Protein AF-A0A4Y9ZY40-F1 (afdb_monomer_lite)

Foldseek 3Di:
DAEDEDEQDFQLLLLHDDDPPADQLCPDPVDDLVRSVVQNCQQQFAWWDFQCLVVLDPNRGDRHGDPDDDPVRDTPVNVDDPVRCVVPDDSVCCVPPVVVVSPPRSVVSNVVNCCCFQNAVNLVVPPPYEYEYEYEPGHHPRSSNNLSVVVVVQVVCCVVVVGGNHHHYHYHYDYPPPDDDDDPPPPPPDDD

pLDDT: mean 88.15, std 15.82, range [32.97, 97.56]

Organism: NCBI:txid135208

Radius of gyration: 18.45 Å; chains: 1; bounding box: 44×33×52 Å

Secondary structure (DSSP, 8-state):
--EEEEES--GGGGTPPP-TT---GGG-TTS-HHHHHHHHHHHHHS----TTGGGT-GGGS-SS--TT--GGG--HHHHS-HHHHHHH--HHHIIIIIHHHHTS-HHHHHHHHHHHHH-HHHHHHSTTPEEEEEEETTS-HHHHHHHHHHHHHHHHHHHHHTS-SSS-EEEEEEP---SSS-----------

Structure (mmCIF, N/CA/C/O backbone):
data_AF-A0A4Y9ZY40-F1
#
_entry.id   AF-A0A4Y9ZY40-F1
#
loop_
_atom_site.group_PDB
_atom_site.id
_atom_site.type_symbol
_atom_site.label_atom_id
_atom_site.label_alt_id
_atom_site.label_comp_id
_atom_site.label_asym_id
_atom_site.label_entity_id
_atom_site.label_seq_id
_atom_site.pdbx_PDB_ins_code
_atom_site.Cartn_x
_atom_site.Cartn_y
_atom_site.Cartn_z
_atom_site.occupancy
_atom_site.B_iso_or_equiv
_atom_site.auth_seq_id
_atom_site.auth_comp_id
_atom_site.auth_asym_id
_atom_site.auth_atom_id
_atom_site.pdbx_PDB_model_num
ATOM 1 N N . MET A 1 1 ? -11.980 -16.433 17.433 1.00 67.56 1 MET A N 1
ATOM 2 C CA . MET A 1 1 ? -12.223 -15.067 16.919 1.00 67.56 1 MET A CA 1
ATOM 3 C C . MET A 1 1 ? -11.768 -15.043 15.471 1.00 67.56 1 MET A C 1
ATOM 5 O O . MET A 1 1 ? -10.650 -15.477 15.219 1.00 67.56 1 MET A O 1
ATOM 9 N N . ALA A 1 2 ? -12.638 -14.658 14.539 1.00 86.25 2 ALA A N 1
ATOM 10 C CA . ALA A 1 2 ? -12.310 -14.620 13.113 1.00 86.25 2 ALA A CA 1
ATOM 11 C C . ALA A 1 2 ? -11.535 -13.338 12.763 1.00 86.25 2 ALA A C 1
ATOM 13 O O . ALA A 1 2 ? -11.691 -12.310 13.426 1.00 86.25 2 ALA A O 1
ATOM 14 N N . ALA A 1 3 ? -10.689 -13.407 11.739 1.00 88.56 3 ALA A N 1
ATOM 15 C CA . ALA A 1 3 ? -9.928 -12.271 11.237 1.00 88.56 3 ALA A CA 1
ATOM 16 C C . ALA A 1 3 ? -9.934 -12.278 9.707 1.00 88.56 3 ALA A C 1
ATOM 18 O O . ALA A 1 3 ? -9.843 -13.343 9.099 1.00 88.56 3 ALA A O 1
ATOM 19 N N . ALA A 1 4 ? -10.032 -11.093 9.113 1.00 91.31 4 ALA A N 1
ATOM 20 C CA . ALA A 1 4 ? -9.798 -10.861 7.696 1.00 91.31 4 ALA A CA 1
ATOM 21 C C . ALA A 1 4 ? -8.438 -10.174 7.541 1.00 91.31 4 ALA A C 1
ATOM 23 O O . ALA A 1 4 ? -8.177 -9.177 8.216 1.00 91.31 4 ALA A O 1
ATOM 24 N N . SER A 1 5 ? -7.579 -10.711 6.679 1.00 91.19 5 SER A N 1
ATOM 25 C CA . SER A 1 5 ? -6.267 -10.126 6.405 1.00 91.19 5 SER A CA 1
ATOM 26 C C . SER A 1 5 ? -6.302 -9.363 5.087 1.00 91.19 5 SER A C 1
ATOM 28 O O . SER A 1 5 ? -6.755 -9.896 4.076 1.00 91.19 5 SER A O 1
ATOM 30 N N . LEU A 1 6 ? -5.812 -8.130 5.112 1.00 89.44 6 LEU A N 1
ATOM 31 C CA . LEU A 1 6 ? -5.510 -7.321 3.941 1.00 89.44 6 LEU A CA 1
ATOM 32 C C . LEU A 1 6 ? -3.994 -7.368 3.768 1.00 89.44 6 LEU A C 1
ATOM 34 O O . LEU A 1 6 ? -3.269 -6.772 4.565 1.00 89.44 6 LEU A O 1
ATOM 38 N N . ALA A 1 7 ? -3.541 -8.149 2.791 1.00 89.75 7 ALA A N 1
ATOM 39 C CA . ALA A 1 7 ? -2.129 -8.293 2.460 1.00 89.75 7 ALA A CA 1
ATOM 40 C C . ALA A 1 7 ? -1.789 -7.381 1.279 1.00 89.75 7 ALA A C 1
ATOM 42 O O . ALA A 1 7 ? -2.526 -7.412 0.293 1.00 89.75 7 ALA A O 1
ATOM 43 N N . ASP A 1 8 ? -0.725 -6.585 1.393 1.00 86.31 8 ASP A N 1
ATOM 44 C CA . ASP A 1 8 ? -0.143 -5.803 0.291 1.00 86.31 8 ASP A CA 1
ATOM 45 C C . ASP A 1 8 ? -1.172 -5.042 -0.560 1.00 86.31 8 ASP A C 1
ATOM 47 O O . ASP A 1 8 ? -1.177 -5.057 -1.791 1.00 86.31 8 ASP A O 1
ATOM 51 N N . GLY A 1 9 ? -2.095 -4.363 0.129 1.00 90.25 9 GLY A N 1
ATOM 52 C CA . GLY A 1 9 ? -3.068 -3.480 -0.508 1.00 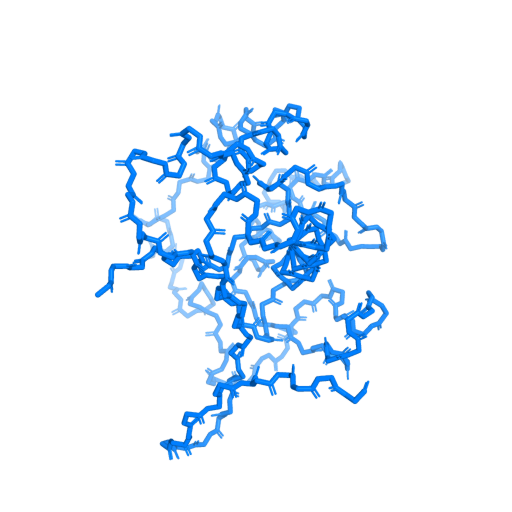90.25 9 GLY A CA 1
ATOM 53 C C . GLY A 1 9 ? -2.435 -2.130 -0.864 1.00 90.25 9 GLY A C 1
ATOM 54 O O . GLY A 1 9 ? -1.834 -1.525 0.019 1.00 90.25 9 GLY A O 1
ATOM 55 N N . PRO A 1 10 ? -2.580 -1.604 -2.096 1.00 92.94 10 PRO A N 1
ATOM 56 C CA . PRO A 1 10 ? -1.934 -0.354 -2.489 1.00 92.94 10 PRO A CA 1
ATOM 57 C C . PRO A 1 10 ? -2.632 0.893 -1.934 1.00 92.94 10 PRO A C 1
ATOM 59 O O . PRO A 1 10 ? -3.859 0.956 -1.794 1.00 92.94 10 PRO A O 1
ATOM 62 N N . ARG A 1 11 ? -1.840 1.953 -1.740 1.00 95.06 11 ARG A N 1
ATOM 63 C CA . ARG A 1 11 ? -2.275 3.307 -1.361 1.00 95.06 11 ARG A CA 1
ATOM 64 C C . ARG A 1 11 ? -3.453 3.829 -2.183 1.00 95.06 11 ARG A C 1
ATOM 66 O O . ARG A 1 11 ? -4.419 4.333 -1.607 1.00 95.06 11 ARG A O 1
ATOM 73 N N . TRP A 1 12 ? -3.395 3.708 -3.512 1.00 93.44 12 TRP A N 1
ATOM 74 C CA . TRP A 1 12 ? -4.435 4.258 -4.393 1.00 93.44 12 TRP A CA 1
ATOM 75 C C . TRP A 1 12 ? -5.798 3.582 -4.183 1.00 93.44 12 TRP A C 1
ATOM 77 O O . TRP A 1 12 ? -6.821 4.264 -4.188 1.00 93.44 12 TRP A O 1
ATOM 87 N N . ALA A 1 13 ? -5.821 2.272 -3.914 1.00 94.31 13 ALA A N 1
ATOM 88 C CA . ALA A 1 13 ? -7.056 1.516 -3.694 1.00 94.31 13 ALA A CA 1
ATOM 89 C C . ALA A 1 13 ? -7.718 1.833 -2.341 1.00 94.31 13 ALA A C 1
ATOM 91 O O . ALA A 1 13 ? -8.883 1.505 -2.130 1.00 94.31 13 ALA A O 1
ATOM 92 N N . SER A 1 14 ? -6.993 2.504 -1.442 1.00 95.44 14 SER A N 1
ATOM 93 C CA . SER A 1 14 ? -7.526 3.050 -0.187 1.00 95.44 14 SER A CA 1
ATOM 94 C C . SER A 1 14 ? -7.947 4.522 -0.309 1.00 95.44 14 SER A C 1
ATOM 96 O O . SER A 1 14 ? -8.381 5.126 0.670 1.00 95.44 14 SER A O 1
ATOM 98 N N . GLY A 1 15 ? -7.830 5.108 -1.507 1.00 96.06 15 GLY A N 1
ATOM 99 C CA . GLY A 1 15 ? -8.245 6.481 -1.798 1.00 96.06 15 GLY A CA 1
ATOM 100 C C . GLY A 1 15 ? -7.278 7.561 -1.321 1.00 96.06 15 GLY A C 1
ATOM 101 O O . GLY A 1 15 ? -7.623 8.743 -1.341 1.00 96.06 15 GLY A O 1
ATOM 102 N N . PHE A 1 16 ? -6.072 7.184 -0.900 1.00 96.62 16 PHE A N 1
ATOM 103 C CA . PHE A 1 16 ? -5.039 8.148 -0.544 1.00 96.62 16 PHE A CA 1
ATOM 104 C C . PHE A 1 16 ? -4.393 8.755 -1.803 1.00 96.62 16 PHE A C 1
ATOM 106 O O . PHE A 1 16 ? -4.242 8.066 -2.820 1.00 96.62 16 PHE A O 1
ATOM 113 N N . PRO A 1 17 ? -3.984 10.037 -1.753 1.00 94.62 17 PRO A N 1
ATOM 114 C CA . PRO A 1 17 ? -3.374 10.714 -2.892 1.00 94.62 17 PRO A CA 1
ATOM 115 C C . PRO A 1 17 ? -2.006 10.120 -3.243 1.00 94.62 17 PRO A C 1
ATOM 117 O O . PRO A 1 17 ? -1.363 9.467 -2.420 1.00 94.62 17 PRO A O 1
ATOM 120 N N . HIS A 1 18 ? -1.557 10.369 -4.472 1.00 94.62 18 HIS A N 1
ATOM 121 C CA . HIS A 1 18 ? -0.188 10.072 -4.885 1.00 94.62 18 HIS A CA 1
ATOM 122 C C . HIS A 1 18 ? 0.835 10.881 -4.066 1.00 94.62 18 HIS A C 1
ATOM 124 O O . HIS A 1 18 ? 0.507 11.961 -3.575 1.00 94.62 18 HIS A O 1
ATOM 130 N N . ILE A 1 19 ? 2.052 10.351 -3.924 1.00 94.88 19 ILE A N 1
ATOM 131 C CA . ILE A 1 19 ? 3.163 10.996 -3.222 1.00 94.88 19 ILE A CA 1
ATOM 132 C C . ILE A 1 19 ? 4.316 11.130 -4.215 1.00 94.88 19 ILE A C 1
ATOM 134 O O . ILE A 1 19 ? 4.811 10.127 -4.719 1.00 94.88 19 ILE A O 1
ATOM 138 N N . GLU A 1 20 ? 4.756 12.359 -4.455 1.00 94.56 20 GLU A N 1
ATOM 139 C CA . GLU A 1 20 ? 5.985 12.634 -5.202 1.00 94.56 20 GLU A CA 1
ATOM 140 C C . GLU A 1 20 ? 7.218 12.367 -4.318 1.00 94.56 20 GLU A C 1
ATOM 142 O O . GLU A 1 20 ? 7.147 12.599 -3.107 1.00 94.56 20 GLU A O 1
ATOM 147 N N . PRO A 1 21 ? 8.358 11.921 -4.877 1.00 94.25 21 PRO A N 1
ATOM 148 C CA . PRO A 1 21 ? 8.649 11.759 -6.307 1.00 94.25 21 PRO A CA 1
ATOM 149 C C . PRO A 1 21 ? 8.394 10.336 -6.843 1.00 94.25 21 PRO A C 1
ATOM 151 O O . PRO A 1 21 ? 9.018 9.931 -7.823 1.00 94.25 21 PRO A O 1
ATOM 154 N N . PHE A 1 22 ? 7.565 9.525 -6.176 1.00 95.56 22 PHE A N 1
ATOM 155 C CA . PHE A 1 22 ? 7.507 8.097 -6.474 1.00 95.56 22 PHE A CA 1
ATOM 156 C C . PHE A 1 22 ? 6.909 7.781 -7.850 1.00 95.56 22 PHE A C 1
ATOM 158 O O . PHE A 1 22 ? 5.837 8.274 -8.184 1.00 95.56 22 PHE A O 1
ATOM 165 N N . PRO A 1 23 ? 7.521 6.893 -8.653 1.00 93.00 23 PRO A N 1
ATOM 166 C CA . PRO A 1 23 ? 6.983 6.580 -9.966 1.00 93.00 23 PRO A CA 1
ATOM 167 C C . PRO A 1 23 ? 5.693 5.756 -9.867 1.00 93.00 23 PRO A C 1
ATOM 169 O O . PRO A 1 23 ? 5.531 4.884 -9.006 1.00 93.00 23 PRO A O 1
ATOM 172 N N . ARG A 1 24 ? 4.791 5.994 -10.824 1.00 93.19 24 ARG A N 1
ATOM 173 C CA . ARG A 1 24 ? 3.656 5.121 -11.155 1.00 93.19 24 ARG A CA 1
ATOM 174 C C . ARG A 1 24 ? 3.699 4.811 -12.648 1.00 93.19 24 ARG A C 1
ATOM 176 O O . ARG A 1 24 ? 3.138 5.579 -13.430 1.00 93.19 24 ARG A O 1
ATOM 183 N N . PRO A 1 25 ? 4.334 3.698 -13.057 1.00 93.69 25 PRO A N 1
ATOM 184 C CA . PRO A 1 25 ? 4.595 3.419 -14.468 1.00 93.69 25 PRO A CA 1
ATOM 185 C C . PRO A 1 25 ? 3.358 3.502 -15.366 1.00 93.69 25 PRO A C 1
ATOM 187 O O . PRO A 1 25 ? 3.416 4.056 -16.457 1.00 93.69 25 PRO A O 1
ATOM 190 N N . LEU A 1 26 ? 2.201 3.034 -14.889 1.00 91.44 26 LEU A N 1
ATOM 191 C CA . LEU A 1 26 ? 0.956 3.057 -15.667 1.00 91.44 26 LEU A CA 1
ATOM 192 C C . LEU A 1 26 ? 0.411 4.463 -15.951 1.00 91.44 26 LEU A C 1
ATOM 194 O O . LEU A 1 26 ? -0.371 4.636 -16.888 1.00 91.44 26 LEU A O 1
ATOM 198 N N . ASN A 1 27 ? 0.822 5.456 -15.167 1.00 90.19 27 ASN A N 1
ATOM 199 C CA . ASN A 1 27 ? 0.365 6.835 -15.264 1.00 90.19 27 ASN A CA 1
ATOM 200 C C . ASN A 1 27 ? 1.379 7.755 -15.956 1.00 90.19 27 ASN A C 1
ATOM 202 O O . ASN A 1 27 ? 1.052 8.919 -16.167 1.00 90.19 27 ASN A O 1
ATOM 206 N N . ASP A 1 28 ? 2.568 7.264 -16.317 1.00 92.19 28 ASP A N 1
ATOM 207 C CA . ASP A 1 28 ? 3.617 8.086 -16.922 1.00 92.19 28 ASP A CA 1
ATOM 208 C C . ASP A 1 28 ? 3.310 8.377 -18.406 1.00 92.19 28 ASP A C 1
ATOM 210 O O . ASP A 1 28 ? 3.418 7.481 -19.255 1.00 92.19 28 ASP A O 1
ATOM 214 N N . PRO A 1 29 ? 2.942 9.623 -18.765 1.00 92.62 29 PRO A N 1
ATOM 215 C CA . PRO A 1 29 ? 2.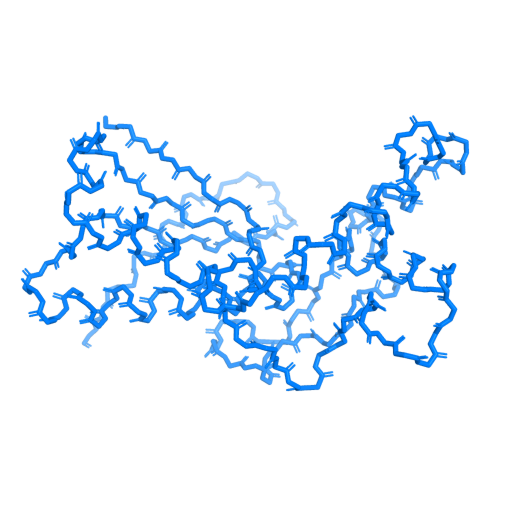561 9.967 -20.128 1.00 92.62 29 PRO A CA 1
ATOM 216 C C . PRO A 1 29 ? 3.735 9.918 -21.114 1.00 92.62 29 PRO A C 1
ATOM 218 O O . PRO A 1 29 ? 3.489 9.870 -22.318 1.00 92.62 29 PRO A O 1
ATOM 221 N N . SER A 1 30 ? 4.983 9.928 -20.635 1.00 96.31 30 SER A N 1
ATOM 222 C CA . SER A 1 30 ? 6.181 9.911 -21.481 1.00 96.31 30 SER A CA 1
ATOM 223 C C . SER A 1 30 ? 6.492 8.532 -22.076 1.00 96.31 30 SER A C 1
ATOM 225 O O . SER A 1 30 ? 7.262 8.437 -23.030 1.00 96.31 30 SER A O 1
ATOM 227 N N . LEU A 1 31 ? 5.862 7.478 -21.550 1.00 95.25 31 LEU A N 1
ATOM 228 C CA . LEU A 1 31 ? 6.082 6.088 -21.946 1.00 95.25 31 LEU A CA 1
ATOM 229 C C . LEU A 1 31 ? 5.012 5.575 -22.917 1.00 95.25 31 LEU A C 1
ATOM 231 O O . LEU A 1 31 ? 3.830 5.921 -22.793 1.00 95.25 31 LEU A O 1
ATOM 235 N N . THR A 1 32 ? 5.405 4.679 -23.828 1.00 94.94 32 THR A N 1
ATOM 236 C CA . THR A 1 32 ? 4.459 3.881 -24.627 1.00 94.94 32 THR A CA 1
ATOM 237 C C . THR A 1 32 ? 3.738 2.850 -23.760 1.00 94.94 32 THR A C 1
ATOM 239 O O . THR A 1 32 ? 4.178 2.513 -22.662 1.00 94.94 32 THR A O 1
ATOM 242 N N . GLN A 1 33 ? 2.631 2.306 -24.259 1.00 91.69 33 GLN A N 1
ATOM 243 C CA . GLN A 1 33 ? 1.850 1.286 -23.558 1.00 91.69 33 GLN A CA 1
ATOM 244 C C . GLN A 1 33 ? 2.690 0.049 -23.194 1.00 91.69 33 GLN A C 1
ATOM 246 O O . GLN A 1 33 ? 2.602 -0.460 -22.078 1.00 91.69 33 GLN A O 1
ATOM 251 N N . GLU A 1 34 ? 3.550 -0.394 -24.108 1.00 91.38 34 GLU A N 1
ATOM 252 C CA . GLU A 1 34 ? 4.462 -1.522 -23.918 1.00 91.38 34 GLU A CA 1
ATOM 253 C C . GLU A 1 34 ? 5.521 -1.207 -22.860 1.00 91.38 34 GLU A C 1
ATOM 255 O O . GLU A 1 34 ? 5.785 -2.030 -21.987 1.00 91.38 34 GLU A O 1
ATOM 260 N N . GLN A 1 35 ? 6.090 0.002 -22.884 1.00 94.38 35 GLN A N 1
ATOM 261 C CA . GLN A 1 35 ? 7.060 0.436 -21.876 1.00 94.38 35 GLN A CA 1
ATOM 262 C C . GLN A 1 35 ? 6.429 0.504 -20.482 1.00 94.38 35 GLN A C 1
ATOM 264 O O . GLN A 1 35 ? 7.020 0.025 -19.516 1.00 94.38 35 GLN A O 1
ATOM 269 N N . ARG A 1 36 ? 5.207 1.044 -20.374 1.00 94.06 36 ARG A N 1
ATOM 270 C CA . ARG A 1 36 ? 4.463 1.076 -19.107 1.00 94.06 36 ARG A CA 1
ATOM 271 C C . ARG A 1 36 ? 4.191 -0.319 -18.578 1.00 94.06 36 ARG A C 1
ATOM 273 O O . ARG A 1 36 ? 4.284 -0.511 -17.375 1.00 94.06 36 ARG A O 1
ATOM 280 N N . TRP A 1 37 ? 3.858 -1.267 -19.454 1.00 90.88 37 TRP A N 1
ATOM 281 C CA . TRP A 1 37 ? 3.627 -2.655 -19.067 1.00 90.88 37 TRP A CA 1
ATOM 282 C C . TRP A 1 37 ? 4.884 -3.286 -18.461 1.00 90.88 37 TRP A C 1
ATOM 284 O O . TRP A 1 37 ? 4.829 -3.762 -17.333 1.00 90.88 37 TRP A O 1
ATOM 294 N N . VAL A 1 38 ? 6.025 -3.198 -19.151 1.00 90.62 38 VAL A N 1
ATOM 295 C CA . VAL A 1 38 ? 7.298 -3.763 -18.666 1.00 90.62 38 VAL A CA 1
ATOM 296 C C . VAL A 1 38 ? 7.717 -3.143 -17.329 1.00 90.62 38 VAL A C 1
ATOM 298 O O . VAL A 1 38 ? 8.084 -3.853 -16.396 1.00 90.62 38 VAL A O 1
ATOM 301 N N . LEU A 1 39 ? 7.631 -1.816 -17.200 1.00 93.12 39 LEU A N 1
ATOM 302 C CA . LEU A 1 39 ? 7.963 -1.150 -15.939 1.00 93.12 39 LEU A CA 1
ATOM 303 C C . LEU A 1 39 ? 6.947 -1.450 -14.837 1.00 93.12 39 LEU A C 1
ATOM 305 O O . LEU A 1 39 ? 7.328 -1.525 -13.675 1.00 93.12 39 LEU A O 1
ATOM 309 N N . PHE A 1 40 ? 5.668 -1.612 -15.175 1.00 92.56 40 PHE A N 1
ATOM 310 C CA . PHE A 1 40 ? 4.642 -2.002 -14.217 1.00 92.56 40 PHE A CA 1
ATOM 311 C C . PHE A 1 40 ? 4.906 -3.400 -13.666 1.00 92.56 40 PHE A C 1
ATOM 313 O O . PHE A 1 40 ? 4.854 -3.556 -12.453 1.00 92.56 40 PHE A O 1
ATOM 320 N N . GLU A 1 41 ? 5.232 -4.378 -14.518 1.00 91.44 41 GLU A N 1
ATOM 321 C CA . GLU A 1 41 ? 5.586 -5.739 -14.095 1.00 91.44 41 GLU A CA 1
ATOM 322 C C . GLU A 1 41 ? 6.730 -5.729 -13.078 1.00 91.44 41 GLU A C 1
ATOM 324 O O . GLU A 1 41 ? 6.613 -6.355 -12.025 1.00 91.44 41 GLU A O 1
ATOM 329 N N . LEU A 1 42 ? 7.804 -4.981 -13.350 1.00 90.62 42 LEU A N 1
ATOM 330 C CA . LEU A 1 42 ? 8.911 -4.815 -12.404 1.00 90.62 42 LEU A CA 1
ATOM 331 C C . LEU A 1 42 ? 8.438 -4.119 -11.125 1.00 90.62 42 LEU A C 1
ATOM 333 O O . LEU A 1 42 ? 8.595 -4.654 -10.034 1.00 90.62 42 LEU A O 1
ATOM 337 N N . TRP A 1 43 ? 7.760 -2.982 -11.261 1.00 93.38 43 TRP A N 1
ATOM 338 C CA . TRP A 1 43 ? 7.287 -2.182 -10.135 1.00 93.38 43 TRP A CA 1
ATOM 339 C C . TRP A 1 43 ? 6.402 -2.961 -9.152 1.00 93.38 43 TRP A C 1
ATOM 341 O O . TRP A 1 43 ? 6.525 -2.756 -7.950 1.00 93.38 43 TRP A O 1
ATOM 351 N N . ILE A 1 44 ? 5.530 -3.861 -9.624 1.00 92.00 44 ILE A N 1
ATOM 352 C CA . ILE A 1 44 ? 4.645 -4.638 -8.735 1.00 92.00 44 ILE A CA 1
ATOM 353 C C . ILE A 1 44 ? 5.244 -5.945 -8.219 1.00 92.00 44 ILE A C 1
ATOM 355 O O . ILE A 1 44 ? 4.691 -6.513 -7.279 1.00 92.00 44 ILE A O 1
ATOM 359 N N . SER A 1 45 ? 6.276 -6.482 -8.873 1.00 91.75 45 SER A N 1
ATOM 360 C CA . SER A 1 45 ? 6.773 -7.830 -8.568 1.00 91.75 45 SER A CA 1
ATOM 361 C C . SER A 1 45 ? 8.107 -7.846 -7.841 1.00 91.75 45 SER A C 1
ATOM 363 O O . SER A 1 45 ? 8.410 -8.851 -7.203 1.00 91.75 45 SER A O 1
ATOM 365 N N . ASP A 1 46 ? 8.890 -6.777 -7.958 1.00 93.38 46 ASP A N 1
ATOM 366 C CA . ASP A 1 46 ? 10.245 -6.705 -7.433 1.00 93.38 46 ASP A CA 1
ATOM 367 C C . ASP A 1 46 ? 10.291 -6.331 -5.946 1.00 93.38 46 ASP A C 1
ATOM 369 O O . ASP A 1 46 ? 9.296 -5.918 -5.343 1.00 93.38 46 ASP A O 1
ATOM 373 N N . TYR A 1 47 ? 11.473 -6.490 -5.362 1.00 93.62 47 TYR A N 1
ATOM 374 C CA . TYR A 1 47 ? 11.757 -6.169 -3.970 1.00 93.62 47 TYR A CA 1
ATOM 375 C C . TYR A 1 47 ? 12.399 -4.786 -3.853 1.00 93.62 47 TYR A C 1
ATOM 377 O O . TYR A 1 47 ? 13.149 -4.336 -4.725 1.00 93.62 47 TYR A O 1
ATOM 385 N N . TYR A 1 48 ? 12.118 -4.121 -2.737 1.00 94.62 48 TYR A N 1
ATOM 386 C CA . TYR A 1 48 ? 12.588 -2.778 -2.429 1.00 94.62 48 TYR A CA 1
ATOM 387 C C . TYR A 1 48 ? 13.446 -2.797 -1.168 1.00 94.62 48 TYR A C 1
ATOM 389 O O . TYR A 1 48 ? 13.026 -3.293 -0.126 1.00 94.62 48 TYR A O 1
ATOM 397 N N . GLU A 1 49 ? 14.638 -2.208 -1.241 1.00 94.56 49 GLU A N 1
ATOM 398 C CA . GLU A 1 49 ? 15.513 -2.037 -0.079 1.00 94.56 49 GLU A CA 1
ATOM 399 C C . GLU A 1 49 ? 15.395 -0.607 0.447 1.00 94.56 49 GLU A C 1
ATOM 401 O O . GLU A 1 49 ? 16.083 0.315 0.007 1.00 94.56 49 GLU A O 1
ATOM 406 N N . HIS A 1 50 ? 14.450 -0.400 1.359 1.00 94.94 50 HIS A N 1
ATOM 407 C CA . HIS A 1 50 ? 14.199 0.918 1.925 1.00 94.94 50 HIS A CA 1
ATOM 408 C C . HIS A 1 50 ? 15.300 1.325 2.919 1.00 94.94 50 HIS A C 1
ATOM 410 O O . HIS A 1 50 ? 15.572 0.564 3.848 1.00 94.94 50 HIS A O 1
ATOM 416 N N . PRO A 1 51 ? 15.891 2.530 2.781 1.00 95.56 51 PRO A N 1
ATOM 417 C CA . PRO A 1 51 ? 16.937 2.999 3.690 1.00 95.56 51 PRO A CA 1
ATOM 418 C C . PRO A 1 51 ? 16.529 3.027 5.167 1.00 95.56 51 PRO A C 1
ATOM 420 O O . PRO A 1 51 ? 17.339 2.702 6.032 1.00 95.56 51 PRO A O 1
ATOM 423 N N . ASP A 1 52 ? 15.293 3.443 5.454 1.00 94.50 52 ASP A N 1
ATOM 424 C CA . ASP A 1 52 ? 14.758 3.551 6.811 1.00 94.50 52 ASP A CA 1
ATOM 425 C C . ASP A 1 52 ? 13.219 3.522 6.803 1.00 94.50 52 ASP A C 1
ATOM 427 O O . ASP A 1 52 ? 12.543 4.513 7.096 1.00 94.50 52 ASP A O 1
ATOM 431 N N . SER A 1 53 ? 12.636 2.372 6.460 1.00 93.31 53 SER A N 1
ATOM 432 C CA . SER A 1 53 ? 11.177 2.189 6.511 1.00 93.31 53 SER A CA 1
ATOM 433 C C . SER A 1 53 ? 10.613 2.262 7.938 1.00 93.31 53 SER A C 1
ATOM 435 O O . SER A 1 53 ? 9.438 2.580 8.117 1.00 93.31 53 SER A O 1
ATOM 437 N N . ALA A 1 54 ? 11.433 2.039 8.968 1.00 91.00 54 ALA A N 1
ATOM 438 C CA . ALA A 1 54 ? 11.009 2.113 10.366 1.00 91.00 54 ALA A CA 1
ATOM 439 C C . ALA A 1 54 ? 10.730 3.552 10.835 1.00 91.00 54 ALA A C 1
ATOM 441 O O . ALA A 1 54 ? 9.959 3.748 11.775 1.00 91.00 54 ALA A O 1
ATOM 442 N N . SER A 1 55 ? 11.308 4.562 10.177 1.00 92.75 55 SER A N 1
ATOM 443 C CA . SER A 1 55 ? 11.045 5.977 10.473 1.00 92.75 55 SER A CA 1
ATOM 444 C C . SER A 1 55 ? 9.599 6.418 10.218 1.00 92.75 55 SER A C 1
ATOM 446 O O . SER A 1 55 ? 9.179 7.449 10.744 1.00 92.75 55 SER A O 1
ATOM 448 N N . HIS A 1 56 ? 8.845 5.665 9.406 1.00 93.75 56 HIS A N 1
ATOM 449 C CA . HIS A 1 56 ? 7.532 6.056 8.878 1.00 93.75 56 HIS A CA 1
ATOM 450 C C . HIS A 1 56 ? 7.571 7.387 8.097 1.00 93.75 56 HIS A C 1
ATOM 452 O O . HIS A 1 56 ? 6.571 8.105 8.004 1.00 93.75 56 HIS A O 1
ATOM 458 N N . LEU A 1 57 ? 8.735 7.724 7.533 1.00 94.88 57 LEU A N 1
ATOM 459 C CA . LEU A 1 57 ? 8.950 8.886 6.681 1.00 94.88 57 LEU A CA 1
ATOM 460 C C . LEU A 1 57 ? 9.162 8.445 5.234 1.00 94.88 57 LEU A C 1
ATOM 462 O O . LEU A 1 57 ? 9.764 7.406 4.958 1.00 94.88 57 LEU A O 1
ATOM 466 N N . ILE A 1 58 ? 8.672 9.251 4.295 1.00 95.44 58 ILE A N 1
ATOM 467 C CA . ILE A 1 58 ? 8.763 8.937 2.864 1.00 95.44 58 ILE A CA 1
ATOM 468 C C . ILE A 1 58 ? 10.212 8.971 2.369 1.00 95.44 58 ILE A C 1
ATOM 470 O O . ILE A 1 58 ? 10.573 8.219 1.473 1.00 95.44 58 ILE A O 1
ATOM 474 N N . GLU A 1 59 ? 11.059 9.792 2.990 1.00 95.69 59 GLU A N 1
ATOM 475 C CA . GLU A 1 59 ? 12.490 9.903 2.708 1.00 95.69 59 GLU A CA 1
ATOM 476 C C . GLU A 1 59 ? 13.251 8.626 3.088 1.00 95.69 59 GLU A C 1
ATOM 478 O O . GLU A 1 59 ? 14.334 8.370 2.565 1.00 95.69 59 GLU A O 1
ATOM 483 N N . GLY A 1 60 ? 12.672 7.812 3.976 1.00 95.94 60 GLY A N 1
ATOM 484 C CA . GLY A 1 60 ? 13.183 6.500 4.351 1.00 95.94 60 GLY A CA 1
ATOM 485 C C . GLY A 1 60 ? 12.831 5.392 3.357 1.00 95.94 60 GLY A C 1
ATOM 486 O O . GLY A 1 60 ? 13.231 4.250 3.577 1.00 95.94 60 GLY A O 1
ATOM 487 N N . LEU A 1 61 ? 12.100 5.686 2.274 1.00 96.88 61 LEU A N 1
ATOM 488 C CA . LEU A 1 61 ? 11.663 4.700 1.288 1.00 96.88 61 LEU A CA 1
ATOM 489 C C . LEU A 1 61 ? 12.476 4.767 -0.009 1.00 96.88 61 LEU A C 1
ATOM 491 O O . LEU A 1 61 ? 12.661 5.817 -0.617 1.00 96.88 61 LEU A O 1
ATOM 495 N N . ALA A 1 62 ? 12.902 3.596 -0.475 1.00 96.19 62 ALA A N 1
ATOM 496 C CA . ALA A 1 62 ? 13.413 3.390 -1.827 1.00 96.19 62 ALA A CA 1
ATOM 497 C C . ALA A 1 62 ? 12.419 3.831 -2.913 1.00 96.19 62 ALA A C 1
ATOM 499 O O . ALA A 1 62 ? 11.243 3.459 -2.905 1.00 96.19 62 ALA A O 1
ATOM 500 N N . LEU A 1 63 ? 12.938 4.591 -3.878 1.00 94.69 63 LEU A N 1
ATOM 501 C CA . LEU A 1 63 ? 12.188 5.093 -5.025 1.00 94.69 63 LEU A CA 1
ATOM 502 C C . LEU A 1 63 ? 11.947 4.015 -6.089 1.00 94.69 63 LEU A C 1
ATOM 504 O O . LEU A 1 63 ? 10.880 3.953 -6.701 1.00 94.69 63 LEU A O 1
ATOM 508 N N . LEU A 1 64 ? 12.972 3.197 -6.310 1.00 93.31 64 LEU A N 1
ATOM 509 C CA . LEU A 1 64 ? 13.035 2.151 -7.320 1.00 93.31 64 LEU A CA 1
ATOM 510 C C . LEU A 1 64 ? 13.285 0.804 -6.645 1.00 93.31 64 LEU A C 1
ATOM 512 O O . LEU A 1 64 ? 13.716 0.742 -5.492 1.00 93.31 64 LEU A O 1
ATOM 516 N N . TRP A 1 65 ? 12.976 -0.255 -7.380 1.00 92.81 65 TRP A N 1
ATOM 517 C CA . TRP A 1 65 ? 13.289 -1.625 -6.999 1.00 92.81 65 TRP A CA 1
ATOM 518 C C . TRP A 1 65 ? 14.799 -1.895 -7.065 1.00 92.81 65 TRP A C 1
ATOM 520 O O . TRP A 1 65 ? 15.580 -1.077 -7.557 1.00 92.81 65 TRP A O 1
ATOM 530 N N . LEU A 1 66 ? 15.207 -3.067 -6.585 1.00 89.31 66 LEU A N 1
ATOM 531 C CA . LEU A 1 66 ? 16.576 -3.557 -6.705 1.00 89.31 66 LEU A CA 1
ATOM 532 C C . LEU A 1 66 ? 16.881 -3.997 -8.149 1.00 89.31 66 LEU A C 1
ATOM 534 O O . LEU A 1 66 ? 16.302 -4.950 -8.670 1.00 89.31 66 LEU A O 1
ATOM 538 N N . ASP A 1 67 ? 17.818 -3.320 -8.815 1.00 84.44 67 ASP A N 1
ATOM 539 C CA . ASP A 1 67 ? 18.239 -3.720 -10.165 1.00 84.44 67 ASP A CA 1
ATOM 540 C C . ASP A 1 67 ? 18.979 -5.072 -10.142 1.00 84.44 67 ASP A C 1
ATOM 542 O O . ASP A 1 67 ? 18.630 -5.980 -10.906 1.00 84.44 67 ASP A O 1
ATOM 546 N N . ASP A 1 68 ? 19.902 -5.239 -9.188 1.00 85.00 68 ASP A N 1
ATOM 547 C CA . ASP A 1 68 ? 20.737 -6.431 -8.987 1.00 85.00 68 ASP A CA 1
ATOM 548 C C . ASP A 1 68 ? 20.283 -7.256 -7.768 1.00 85.00 68 ASP A C 1
ATOM 550 O O . ASP A 1 68 ? 21.055 -7.523 -6.840 1.00 85.00 68 ASP A O 1
ATOM 554 N N . SER A 1 69 ? 19.006 -7.657 -7.749 1.00 84.31 69 SER A N 1
ATOM 555 C CA . SER A 1 69 ? 18.454 -8.496 -6.679 1.00 84.31 69 SER A CA 1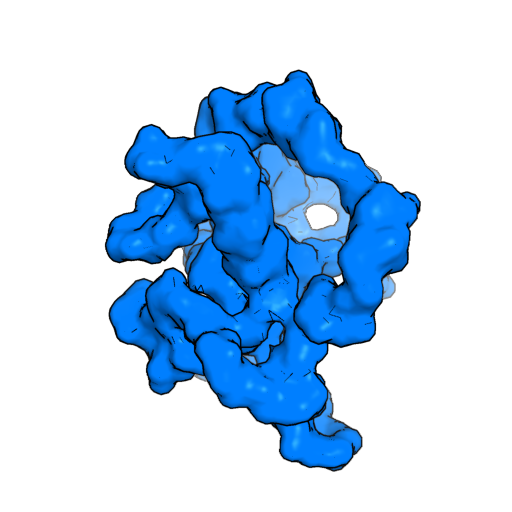
ATOM 556 C C . SER A 1 69 ? 19.274 -9.783 -6.497 1.00 84.31 69 SER A C 1
ATOM 558 O O . SER A 1 69 ? 19.574 -10.469 -7.484 1.00 84.31 69 SER A O 1
ATOM 560 N N . PRO A 1 70 ? 19.622 -10.166 -5.251 1.00 86.94 70 PRO A N 1
ATOM 561 C CA . PRO A 1 70 ? 20.282 -11.439 -4.998 1.00 86.94 70 PRO A CA 1
ATOM 562 C C . PRO A 1 70 ? 19.392 -12.599 -5.468 1.00 86.94 70 PRO A C 1
ATOM 564 O O . PRO A 1 70 ? 18.176 -12.464 -5.602 1.00 86.94 70 PRO A O 1
ATOM 567 N N . VAL A 1 71 ? 20.002 -13.755 -5.747 1.00 84.69 71 VAL A N 1
ATOM 568 C CA . VAL A 1 71 ? 19.328 -14.897 -6.401 1.00 84.69 71 VAL A CA 1
ATOM 569 C C . VAL A 1 71 ? 18.059 -15.344 -5.662 1.00 84.69 71 VAL A C 1
ATOM 571 O O . VAL A 1 71 ? 17.087 -15.772 -6.284 1.00 84.69 71 VAL A O 1
ATOM 574 N N . ASP A 1 72 ? 18.052 -15.235 -4.339 1.00 85.00 72 ASP A N 1
ATOM 575 C CA . ASP A 1 72 ? 16.934 -15.577 -3.461 1.00 85.00 72 ASP A CA 1
ATOM 576 C C . ASP A 1 72 ? 15.825 -14.513 -3.405 1.00 85.00 72 ASP A C 1
ATOM 578 O O . ASP A 1 72 ? 14.720 -14.824 -2.962 1.00 85.00 72 ASP A O 1
ATOM 582 N N . LYS A 1 73 ? 16.079 -13.305 -3.920 1.00 86.88 73 LYS A N 1
ATOM 583 C CA . LYS A 1 73 ? 15.107 -12.216 -4.101 1.00 86.88 73 LYS A CA 1
ATOM 584 C C . LYS A 1 73 ? 14.793 -11.942 -5.570 1.00 86.88 73 LYS A C 1
ATOM 586 O O . LYS A 1 73 ? 14.330 -10.864 -5.924 1.00 86.88 73 LYS A O 1
ATOM 591 N N . LEU A 1 74 ? 15.033 -12.903 -6.460 1.00 89.69 74 LEU A N 1
ATOM 592 C CA . LEU A 1 74 ? 14.596 -12.753 -7.843 1.00 89.69 74 LEU A CA 1
ATOM 593 C C . LEU A 1 74 ? 13.061 -12.826 -7.911 1.00 89.69 74 LEU A C 1
ATOM 595 O O . LEU A 1 74 ? 12.487 -13.872 -7.573 1.00 89.69 74 LEU A O 1
ATOM 599 N N . PRO A 1 75 ? 12.380 -11.762 -8.376 1.00 89.56 75 PRO A N 1
ATOM 600 C CA . PRO A 1 75 ? 10.932 -11.765 -8.481 1.00 89.56 75 PRO A CA 1
ATOM 601 C C . PRO A 1 75 ? 10.469 -12.845 -9.456 1.00 89.56 75 PRO A C 1
ATOM 603 O O . PRO A 1 75 ? 11.167 -13.213 -10.404 1.00 89.56 75 PRO A O 1
ATOM 606 N N . THR A 1 76 ? 9.274 -13.385 -9.224 1.00 89.25 76 THR A N 1
ATOM 607 C CA . THR A 1 76 ? 8.747 -14.518 -10.001 1.00 89.25 76 THR A CA 1
ATOM 608 C C . THR A 1 76 ? 8.738 -14.242 -11.502 1.00 89.25 76 THR A C 1
ATOM 610 O O . THR A 1 76 ? 9.183 -15.100 -12.255 1.00 89.25 76 THR A O 1
ATOM 613 N N . PHE A 1 77 ? 8.354 -13.036 -11.931 1.00 88.44 77 PHE A N 1
ATOM 614 C CA . PHE A 1 77 ? 8.361 -12.657 -13.348 1.00 88.44 77 PHE A CA 1
ATOM 615 C C . PHE A 1 77 ? 9.749 -12.757 -13.998 1.00 88.44 77 PHE A C 1
ATOM 617 O O . PHE A 1 77 ? 9.847 -13.211 -15.131 1.00 88.44 77 PHE A O 1
ATOM 624 N N . ARG A 1 78 ? 10.838 -12.438 -13.281 1.00 88.44 78 ARG A N 1
ATOM 625 C CA . ARG A 1 78 ? 12.211 -12.573 -13.810 1.00 88.44 78 ARG A CA 1
ATOM 626 C C . ARG A 1 78 ? 12.686 -14.029 -13.913 1.00 88.44 78 ARG A C 1
ATOM 628 O O . ARG A 1 78 ? 13.710 -14.290 -14.537 1.00 88.44 78 ARG A O 1
ATOM 635 N N . ARG A 1 79 ? 11.975 -14.974 -13.289 1.00 90.12 79 ARG A N 1
ATOM 636 C CA . ARG A 1 79 ? 12.291 -16.415 -13.314 1.00 90.12 79 ARG A CA 1
ATOM 637 C C . ARG A 1 79 ? 11.462 -17.196 -14.332 1.00 90.12 79 ARG A C 1
ATOM 639 O O . ARG A 1 79 ? 11.740 -18.372 -14.540 1.00 90.12 79 ARG A O 1
ATOM 646 N N . MET A 1 80 ? 10.450 -16.564 -14.921 1.00 93.19 80 MET A N 1
ATOM 647 C CA . MET A 1 80 ? 9.561 -17.183 -15.896 1.00 93.19 80 MET A CA 1
ATOM 648 C C . MET A 1 80 ? 10.076 -16.964 -17.316 1.00 93.19 80 MET A C 1
ATOM 650 O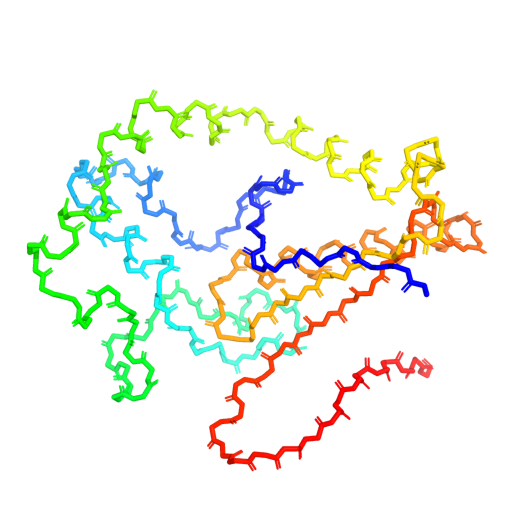 O . MET A 1 80 ? 10.617 -15.908 -17.647 1.00 93.19 80 MET A O 1
ATOM 654 N N . MET A 1 81 ? 9.864 -17.954 -18.174 1.00 94.81 81 MET A N 1
ATOM 655 C CA . MET A 1 81 ? 10.086 -17.816 -19.608 1.00 94.81 81 MET A CA 1
ATOM 656 C C . MET A 1 81 ? 9.015 -16.901 -20.228 1.00 94.81 81 MET A C 1
ATOM 658 O O . MET A 1 81 ? 7.883 -16.856 -19.732 1.00 94.81 81 MET A O 1
ATOM 662 N N . PRO A 1 82 ? 9.310 -16.203 -21.341 1.00 91.44 82 PRO A N 1
ATOM 663 C CA . PRO A 1 82 ? 8.332 -15.346 -22.013 1.00 91.44 82 PRO A CA 1
ATOM 664 C C . PRO A 1 82 ? 7.016 -16.060 -22.355 1.00 91.44 82 PRO A C 1
ATOM 666 O O . PRO A 1 82 ? 5.940 -15.475 -22.230 1.00 91.44 82 PRO A O 1
ATOM 669 N N . GLU A 1 83 ? 7.075 -17.337 -22.739 1.00 95.06 83 GLU A N 1
ATOM 670 C CA . GLU A 1 83 ? 5.898 -18.153 -23.047 1.00 95.06 83 GLU A CA 1
ATOM 671 C C . GLU A 1 83 ? 5.041 -18.423 -21.802 1.00 95.06 83 GLU A C 1
ATOM 673 O O . GLU A 1 83 ? 3.812 -18.426 -21.881 1.00 95.06 83 GLU A O 1
ATOM 678 N N . GLU A 1 84 ? 5.675 -18.612 -20.643 1.00 95.25 84 GLU A N 1
ATOM 679 C CA . GLU A 1 84 ? 4.976 -18.807 -19.373 1.00 95.25 84 GLU A CA 1
ATOM 680 C C . GLU A 1 84 ? 4.271 -17.518 -18.954 1.00 95.25 84 GLU A C 1
ATOM 682 O O . GLU A 1 84 ? 3.085 -17.559 -18.623 1.00 95.25 84 GLU A O 1
ATOM 687 N N . ILE A 1 85 ? 4.955 -16.369 -19.050 1.00 92.06 85 ILE A N 1
ATOM 688 C CA . ILE A 1 85 ? 4.363 -15.049 -18.785 1.00 92.06 85 ILE A CA 1
ATOM 689 C C . ILE A 1 85 ? 3.157 -14.834 -19.701 1.00 92.06 85 ILE A C 1
ATOM 691 O O . ILE A 1 85 ? 2.079 -14.485 -19.222 1.00 92.06 85 ILE A O 1
ATOM 695 N N . ALA A 1 86 ? 3.291 -15.104 -21.001 1.00 91.38 86 ALA A N 1
ATOM 696 C CA . ALA A 1 86 ? 2.197 -14.964 -21.961 1.00 91.38 86 ALA A CA 1
ATOM 697 C C . ALA A 1 86 ? 1.004 -15.887 -21.651 1.00 91.38 86 ALA A C 1
ATOM 699 O O . ALA A 1 86 ? -0.135 -15.541 -21.957 1.00 91.38 86 ALA A O 1
ATOM 700 N N . SER A 1 87 ? 1.244 -17.046 -21.030 1.00 95.12 87 SER A N 1
ATOM 701 C CA . SER A 1 87 ? 0.182 -17.986 -20.653 1.00 95.12 87 SER A CA 1
ATOM 702 C C . SER A 1 87 ? -0.602 -17.577 -19.398 1.00 95.12 87 SER A C 1
ATOM 704 O O . SER A 1 87 ? -1.747 -18.001 -19.239 1.00 95.12 87 SER A O 1
ATOM 706 N N . VAL A 1 88 ? -0.013 -16.752 -18.520 1.00 92.69 88 VAL A N 1
ATOM 707 C CA . VAL A 1 88 ? -0.626 -16.330 -17.243 1.00 92.69 88 VAL A CA 1
ATOM 708 C C . VAL A 1 88 ? -0.955 -14.839 -17.166 1.00 92.69 88 VAL A C 1
ATOM 710 O O . VAL A 1 88 ? -1.573 -14.398 -16.198 1.00 92.69 88 VAL A O 1
ATOM 713 N N . SER A 1 89 ? -0.553 -14.052 -18.162 1.00 90.75 89 SER A N 1
ATOM 714 C CA . SER A 1 89 ? -0.810 -12.616 -18.229 1.00 90.75 89 SER A CA 1
ATOM 715 C C . SER A 1 89 ? -1.765 -12.276 -19.370 1.00 90.75 89 SER A C 1
ATOM 717 O O . SER A 1 89 ? -1.845 -12.952 -20.393 1.00 90.75 89 SER A O 1
ATOM 719 N N . SER A 1 90 ? -2.521 -11.196 -19.189 1.00 90.31 90 SER A N 1
ATOM 720 C CA . SER A 1 90 ? -3.362 -10.637 -20.243 1.00 90.31 90 SER A CA 1
ATOM 721 C C . SER A 1 90 ? -3.221 -9.119 -20.234 1.00 90.31 90 SER A C 1
ATOM 723 O O . SER A 1 90 ? -4.035 -8.428 -19.613 1.00 90.31 90 SER A O 1
ATOM 725 N N . PRO A 1 91 ? -2.186 -8.572 -20.901 1.00 86.38 91 PRO A N 1
ATOM 726 C CA . PRO A 1 91 ? -1.937 -7.131 -20.908 1.00 86.38 91 PRO A CA 1
ATOM 727 C C . PRO A 1 91 ? -3.151 -6.327 -21.390 1.00 86.38 91 PRO A C 1
ATOM 729 O O . PRO A 1 91 ? -3.413 -5.232 -20.906 1.00 86.38 91 PRO A O 1
ATOM 732 N N . SER A 1 92 ? -3.961 -6.884 -22.295 1.00 89.75 92 SER A N 1
ATOM 733 C CA . SER A 1 92 ? -5.178 -6.230 -22.786 1.00 89.75 92 SER A CA 1
ATOM 734 C C . SER A 1 92 ? -6.218 -5.972 -21.688 1.00 89.75 92 SER A C 1
ATOM 736 O O . SER A 1 92 ? -6.946 -4.984 -21.772 1.00 89.75 92 SER A O 1
ATOM 738 N N . VAL A 1 93 ? -6.293 -6.805 -20.644 1.00 87.81 93 VAL A N 1
ATOM 739 C CA . VAL A 1 93 ? -7.238 -6.610 -19.530 1.00 87.81 93 VAL A CA 1
ATOM 740 C C . VAL A 1 93 ? -6.889 -5.362 -18.728 1.00 87.81 93 VAL A C 1
ATOM 742 O O . VAL A 1 93 ? -7.791 -4.601 -18.364 1.00 87.81 93 VAL A O 1
ATOM 745 N N . LEU A 1 94 ? -5.594 -5.118 -18.508 1.00 85.81 94 LEU A N 1
ATOM 746 C CA . LEU A 1 94 ? -5.118 -3.923 -17.818 1.00 85.81 94 LEU A CA 1
ATOM 747 C C . LEU A 1 94 ? -5.634 -2.657 -18.523 1.00 85.81 94 LEU A C 1
ATOM 749 O O . LEU A 1 94 ? -6.222 -1.766 -17.911 1.00 85.81 94 LEU A O 1
ATOM 753 N N . TRP A 1 95 ? -5.489 -2.614 -19.843 1.00 86.50 95 TRP A N 1
ATOM 754 C CA . TRP A 1 95 ? -5.807 -1.423 -20.624 1.00 86.50 95 TRP A CA 1
ATOM 755 C C . TRP A 1 95 ? -7.292 -1.225 -20.900 1.00 86.50 95 TRP A C 1
ATOM 757 O O . TRP A 1 95 ? -7.733 -0.090 -21.045 1.00 86.50 95 TRP A O 1
ATOM 767 N N . ASN A 1 96 ? -8.066 -2.307 -20.963 1.00 87.19 96 ASN A N 1
ATOM 768 C CA . ASN A 1 96 ? -9.485 -2.225 -21.298 1.00 87.19 96 ASN A CA 1
ATOM 769 C C . ASN A 1 96 ? -10.390 -2.088 -20.068 1.00 87.19 96 ASN A C 1
ATOM 771 O O . ASN A 1 96 ? -11.446 -1.466 -20.161 1.00 87.19 96 ASN A O 1
ATOM 775 N N . TYR A 1 97 ? -10.004 -2.665 -18.927 1.00 85.56 97 TYR A N 1
ATOM 776 C CA . TYR A 1 97 ? -10.880 -2.759 -17.754 1.00 85.56 97 TYR A CA 1
ATOM 777 C C . TYR A 1 97 ? -10.269 -2.139 -16.511 1.00 85.56 97 TYR A C 1
ATOM 779 O O . TYR A 1 97 ? -10.934 -1.395 -15.792 1.00 85.56 97 TYR A O 1
ATOM 787 N N . GLU A 1 98 ? -9.001 -2.431 -16.249 1.00 85.06 98 GLU A N 1
ATOM 788 C CA . GLU A 1 98 ? -8.366 -2.020 -15.004 1.00 85.06 98 GLU A CA 1
ATOM 789 C C . GLU A 1 98 ? -8.172 -0.502 -14.932 1.00 85.06 98 GLU A C 1
ATOM 791 O O . GLU A 1 98 ? -8.427 0.104 -13.890 1.00 85.06 98 GLU A O 1
ATOM 796 N N . ILE A 1 99 ? -7.909 0.127 -16.082 1.00 83.25 99 ILE A N 1
ATOM 797 C CA . ILE A 1 99 ? -7.873 1.584 -16.223 1.00 83.25 99 ILE A CA 1
ATOM 798 C C . ILE A 1 99 ? -9.167 2.265 -15.748 1.00 83.25 99 ILE A C 1
ATOM 800 O O . ILE A 1 99 ? -9.114 3.373 -15.219 1.00 83.25 99 ILE A O 1
ATOM 804 N N . LEU A 1 100 ? -10.333 1.618 -15.889 1.00 87.56 100 LEU A N 1
ATOM 805 C CA . LEU A 1 100 ? -11.610 2.168 -15.419 1.00 87.56 100 LEU A CA 1
ATOM 806 C C . LEU A 1 100 ? -11.671 2.182 -13.891 1.00 87.56 100 LEU A C 1
ATOM 808 O O . LEU A 1 100 ? -12.168 3.139 -13.302 1.00 87.56 100 LEU A O 1
ATOM 812 N N . VAL A 1 101 ? -11.136 1.139 -13.251 1.00 89.88 101 VAL A N 1
ATOM 813 C CA . VAL A 1 101 ? -11.055 1.047 -11.791 1.00 89.88 101 VAL A CA 1
ATOM 814 C C . VAL A 1 101 ? -10.028 2.048 -11.265 1.00 89.88 101 VAL A C 1
ATOM 816 O O . VAL A 1 101 ? -10.350 2.828 -10.374 1.00 89.88 101 VAL A O 1
ATOM 819 N N . ARG A 1 102 ? -8.825 2.104 -11.849 1.00 85.75 102 ARG A N 1
ATOM 820 C CA . ARG A 1 102 ? -7.773 3.045 -11.424 1.00 85.75 102 ARG A CA 1
ATOM 821 C C . ARG A 1 102 ? -8.146 4.513 -11.593 1.00 85.75 102 ARG A C 1
ATOM 823 O O . ARG A 1 102 ? -7.696 5.335 -10.802 1.00 85.75 102 ARG A O 1
ATOM 830 N N . ASN A 1 103 ? -8.950 4.839 -12.603 1.00 86.88 103 ASN A N 1
ATOM 831 C CA . ASN A 1 103 ? -9.401 6.209 -12.854 1.00 86.88 103 ASN A CA 1
ATOM 832 C C . ASN A 1 103 ? -10.670 6.592 -12.086 1.00 86.88 103 ASN A C 1
ATOM 834 O O . ASN A 1 103 ? -11.149 7.719 -12.229 1.00 86.88 103 ASN A O 1
ATOM 838 N N . ALA A 1 104 ? -11.232 5.693 -11.274 1.00 92.50 104 ALA A N 1
ATOM 839 C CA . ALA A 1 104 ? -12.309 6.082 -10.383 1.00 92.50 104 ALA A CA 1
ATOM 840 C C . ALA A 1 104 ? -11.816 7.134 -9.376 1.00 92.50 104 ALA A C 1
ATOM 842 O O . ALA A 1 104 ? -10.649 7.157 -8.981 1.00 92.50 104 ALA A O 1
ATOM 843 N N . ALA A 1 105 ? -12.717 8.027 -8.961 1.00 93.88 105 ALA A N 1
ATOM 844 C CA . ALA A 1 105 ? -12.360 9.115 -8.061 1.00 93.88 105 ALA A CA 1
ATOM 845 C C . ALA A 1 105 ? -11.763 8.560 -6.749 1.00 93.88 105 ALA A C 1
ATOM 847 O O . ALA A 1 105 ? -12.406 7.719 -6.113 1.00 93.88 105 ALA A O 1
ATOM 848 N N . PRO A 1 106 ? -10.596 9.050 -6.281 1.00 94.19 106 PRO A N 1
ATOM 849 C CA . PRO A 1 106 ? -9.986 8.582 -5.033 1.00 94.19 106 PRO A CA 1
ATOM 850 C C . PRO A 1 106 ? -10.923 8.667 -3.822 1.00 94.19 106 PRO A C 1
ATOM 852 O O . PRO A 1 106 ? -10.881 7.811 -2.940 1.00 94.19 106 PRO A O 1
ATOM 855 N N . SER A 1 107 ? -11.830 9.650 -3.806 1.00 96.31 107 SER A N 1
ATOM 856 C CA . SER A 1 107 ? -12.858 9.790 -2.771 1.00 96.31 107 SER A CA 1
ATOM 857 C C . SER A 1 107 ? -13.778 8.572 -2.667 1.00 96.31 107 SER A C 1
ATOM 859 O O . SER A 1 107 ? -14.144 8.195 -1.560 1.00 96.31 107 SER A O 1
ATOM 861 N N . MET A 1 108 ? -14.098 7.906 -3.779 1.00 96.75 108 MET A N 1
ATOM 862 C CA . MET A 1 108 ? -14.917 6.692 -3.774 1.00 96.75 108 MET A CA 1
ATOM 863 C C . MET A 1 108 ? -14.217 5.556 -3.016 1.00 96.75 108 MET A C 1
ATOM 865 O O . MET A 1 108 ? -14.833 4.888 -2.187 1.00 96.75 108 MET A O 1
ATOM 869 N N . PHE A 1 109 ? -12.921 5.355 -3.266 1.00 96.88 109 PHE A N 1
ATOM 870 C CA . PHE A 1 109 ? -12.116 4.365 -2.550 1.00 96.88 109 PHE A CA 1
ATOM 871 C C . PHE A 1 109 ? -11.966 4.718 -1.071 1.00 96.88 109 PHE A C 1
ATOM 873 O O . PHE A 1 109 ? -12.137 3.852 -0.213 1.00 96.88 109 PHE A O 1
ATOM 880 N N . ALA A 1 110 ? -11.721 5.995 -0.766 1.00 96.69 110 ALA A N 1
ATOM 881 C CA . ALA A 1 110 ? -11.612 6.472 0.607 1.00 96.69 110 ALA A CA 1
ATOM 882 C C . ALA A 1 110 ? -12.922 6.258 1.383 1.00 96.69 110 ALA A C 1
ATOM 884 O O . ALA A 1 110 ? -12.897 5.807 2.528 1.00 96.69 110 ALA A O 1
ATOM 885 N N . ASP A 1 111 ? -14.069 6.528 0.760 1.00 97.19 111 ASP A N 1
ATOM 886 C CA . ASP A 1 111 ? -15.386 6.310 1.358 1.00 97.19 111 ASP A CA 1
ATOM 887 C C . ASP A 1 111 ? -15.656 4.823 1.596 1.00 97.19 111 ASP A C 1
ATOM 889 O O . ASP A 1 111 ? -16.133 4.450 2.671 1.00 97.19 111 ASP A O 1
ATOM 893 N N . HIS A 1 112 ? -15.317 3.955 0.637 1.00 96.38 112 HIS A N 1
ATOM 894 C CA . HIS A 1 112 ? -15.433 2.507 0.811 1.00 96.38 112 HIS A CA 1
ATOM 895 C C . HIS A 1 112 ? -14.535 1.986 1.934 1.00 96.38 112 HIS A C 1
ATOM 897 O O . HIS A 1 112 ? -15.018 1.242 2.785 1.00 96.38 112 HIS A O 1
ATOM 903 N N . MET A 1 113 ? -13.270 2.406 1.985 1.00 96.31 113 MET A N 1
ATOM 904 C CA . MET A 1 113 ? -12.337 2.023 3.045 1.00 96.31 113 MET A CA 1
ATOM 905 C C . MET A 1 113 ? -12.854 2.477 4.416 1.00 96.31 113 MET A C 1
ATOM 907 O O . MET A 1 113 ? -13.002 1.654 5.323 1.00 96.31 113 MET A O 1
ATOM 911 N N . ARG A 1 114 ? -13.243 3.752 4.554 1.00 95.94 114 ARG A N 1
ATOM 912 C CA . ARG A 1 114 ? -13.771 4.294 5.816 1.00 95.94 114 ARG A CA 1
ATOM 913 C C . ARG A 1 114 ? -15.025 3.561 6.270 1.00 95.94 114 ARG A C 1
ATOM 915 O O . ARG A 1 114 ? -15.130 3.201 7.438 1.00 95.94 114 ARG A O 1
ATOM 922 N N . ARG A 1 115 ? -15.960 3.292 5.357 1.00 95.81 115 ARG A N 1
ATOM 923 C CA . ARG A 1 115 ? -17.169 2.517 5.663 1.00 95.81 115 ARG A CA 1
ATOM 924 C C . ARG A 1 115 ? -16.841 1.072 6.027 1.00 95.81 115 ARG A C 1
ATOM 926 O O . ARG A 1 115 ? -17.469 0.521 6.919 1.00 95.81 115 ARG A O 1
ATOM 933 N N . ALA A 1 116 ? -15.895 0.426 5.360 1.00 94.50 116 ALA A N 1
ATOM 934 C CA . ALA A 1 116 ? -15.560 -0.965 5.654 1.00 94.50 116 ALA A CA 1
ATOM 935 C C . ALA A 1 116 ? -14.902 -1.130 7.037 1.00 94.50 116 ALA A C 1
ATOM 937 O O . ALA A 1 116 ? -15.140 -2.136 7.716 1.00 94.50 116 ALA A O 1
ATOM 938 N N . LEU A 1 117 ? -14.088 -0.150 7.444 1.00 94.81 117 LEU A N 1
ATOM 939 C CA . LEU A 1 117 ? -13.238 -0.228 8.632 1.00 94.81 117 LEU A CA 1
ATOM 940 C C . LEU A 1 117 ? -13.813 0.489 9.858 1.00 94.81 117 LEU A C 1
ATOM 942 O O . LEU A 1 117 ? -13.754 -0.050 10.964 1.00 94.81 117 LEU A O 1
ATOM 946 N N . PHE A 1 118 ? -14.370 1.685 9.680 1.00 95.88 118 PHE A N 1
ATOM 947 C CA . PHE A 1 118 ? -14.714 2.589 10.781 1.00 95.88 118 PHE A CA 1
ATOM 948 C C . PHE A 1 118 ? -16.221 2.744 11.010 1.00 95.88 118 PHE A C 1
ATOM 950 O O . PHE A 1 118 ? -16.614 3.285 12.037 1.00 95.88 118 PHE A O 1
ATOM 957 N N . ASP A 1 119 ? -17.074 2.258 10.105 1.00 95.06 119 ASP A N 1
ATOM 958 C CA . ASP A 1 119 ? -18.525 2.331 10.286 1.00 95.06 119 ASP A CA 1
ATOM 959 C C . ASP A 1 119 ? -19.060 1.186 11.166 1.00 95.06 119 ASP A C 1
ATOM 961 O O . ASP A 1 119 ? -18.813 -0.001 10.922 1.00 95.06 119 ASP A O 1
ATOM 965 N N . LYS A 1 120 ? -19.837 1.544 12.196 1.00 95.00 120 LYS A N 1
ATOM 966 C CA . LYS A 1 120 ? -20.394 0.585 13.166 1.00 95.00 120 LYS A CA 1
ATOM 967 C C . LYS A 1 120 ? -21.450 -0.330 12.555 1.00 95.00 120 LYS A C 1
ATOM 969 O O . LYS A 1 120 ? -21.514 -1.499 12.935 1.00 95.00 120 LYS A O 1
ATOM 974 N N . ALA A 1 121 ? -22.269 0.169 11.627 1.00 95.69 121 ALA A N 1
ATOM 975 C CA . ALA A 1 121 ? -23.310 -0.640 11.000 1.00 95.69 121 ALA A CA 1
ATOM 976 C C . ALA A 1 121 ? -22.686 -1.733 10.121 1.00 95.69 121 ALA A C 1
ATOM 978 O O . ALA A 1 121 ? -23.071 -2.898 10.213 1.00 95.69 121 ALA A O 1
ATOM 979 N N . ASN A 1 122 ? -21.640 -1.399 9.365 1.00 94.56 122 ASN A N 1
ATOM 980 C CA . ASN A 1 122 ? -20.873 -2.375 8.596 1.00 94.56 122 ASN A CA 1
ATOM 981 C C . ASN A 1 122 ? -20.098 -3.353 9.481 1.00 94.56 122 ASN A C 1
ATOM 983 O O . ASN A 1 122 ? -20.034 -4.546 9.171 1.00 94.56 122 ASN A O 1
ATOM 987 N N . ALA A 1 123 ? -19.525 -2.893 10.597 1.00 94.25 123 ALA A N 1
ATOM 988 C CA . ALA A 1 123 ? -18.884 -3.783 11.563 1.00 94.25 123 ALA A CA 1
ATOM 989 C C . ALA A 1 123 ? -19.879 -4.805 12.151 1.00 94.25 123 ALA A C 1
ATOM 991 O O . ALA A 1 123 ? -19.508 -5.958 12.376 1.00 94.25 123 ALA A O 1
ATOM 992 N N . ALA A 1 124 ? -21.149 -4.421 12.324 1.00 95.19 124 ALA A N 1
ATOM 993 C CA . ALA A 1 124 ? -22.206 -5.291 12.837 1.00 95.19 124 ALA A CA 1
ATOM 994 C C . ALA A 1 124 ? -22.631 -6.410 11.866 1.00 95.19 124 ALA A C 1
ATOM 996 O O . ALA A 1 124 ? -23.173 -7.413 12.323 1.00 95.19 124 ALA A O 1
ATOM 997 N N . ILE A 1 125 ? -22.347 -6.291 10.559 1.00 95.06 125 ILE A N 1
ATOM 998 C CA . ILE A 1 125 ? -22.597 -7.367 9.577 1.00 95.06 125 ILE A CA 1
ATOM 999 C C . ILE A 1 125 ? -21.764 -8.612 9.922 1.00 95.06 125 ILE A C 1
ATOM 1001 O O . ILE A 1 125 ? -22.254 -9.736 9.828 1.00 95.06 125 ILE A O 1
ATOM 1005 N N . TRP A 1 126 ? -20.516 -8.412 10.368 1.00 92.00 126 TRP A N 1
ATOM 1006 C CA . TRP A 1 126 ? -19.610 -9.478 10.810 1.00 92.00 126 TRP A CA 1
ATOM 1007 C C . TRP A 1 126 ? -19.020 -9.143 12.184 1.00 92.00 126 TRP A C 1
ATOM 1009 O O . TRP A 1 126 ? -17.877 -8.667 12.266 1.00 92.00 126 TRP A O 1
ATOM 1019 N N . PRO A 1 127 ? -19.794 -9.367 13.262 1.00 92.75 127 PRO A N 1
ATOM 1020 C CA . PRO A 1 127 ? -19.410 -8.951 14.600 1.00 92.75 127 PRO A CA 1
ATOM 1021 C C . PRO A 1 127 ? -18.201 -9.747 15.096 1.00 92.75 127 PRO A C 1
ATOM 1023 O O . PRO A 1 127 ? -18.084 -10.953 14.882 1.00 92.75 127 PRO A O 1
ATOM 1026 N N . GLY A 1 128 ? -17.279 -9.059 15.772 1.00 90.00 128 GLY A N 1
ATOM 1027 C CA . GLY A 1 128 ? -16.075 -9.674 16.338 1.00 90.00 128 GLY A CA 1
ATOM 1028 C C . GLY A 1 128 ? -15.012 -10.093 15.314 1.00 90.00 128 GLY A C 1
ATOM 1029 O O . GLY A 1 128 ? -14.016 -10.703 15.707 1.00 90.00 128 GLY A O 1
ATOM 1030 N N . VAL A 1 129 ? -15.193 -9.773 14.025 1.00 95.06 129 VAL A N 1
ATOM 1031 C CA . VAL A 1 129 ? -14.145 -9.942 13.012 1.00 95.06 129 VAL A CA 1
ATOM 1032 C C . VAL A 1 129 ? -13.158 -8.787 13.096 1.00 95.06 129 VAL A C 1
ATOM 1034 O O . VAL A 1 129 ? -13.526 -7.623 12.915 1.00 95.06 129 VAL A O 1
ATOM 1037 N N . LYS A 1 130 ? -11.894 -9.135 13.329 1.00 95.88 130 LYS A N 1
ATOM 1038 C CA . LYS A 1 130 ? -10.765 -8.204 13.270 1.00 95.88 130 LYS A CA 1
ATOM 1039 C C . LYS A 1 130 ? -10.268 -8.039 11.840 1.00 95.88 130 LYS A C 1
ATOM 1041 O O . LYS A 1 130 ? -10.305 -8.995 11.066 1.00 95.88 130 LYS A O 1
ATOM 1046 N N . VAL A 1 131 ? -9.747 -6.862 11.520 1.00 95.94 131 VAL A N 1
ATOM 1047 C CA . VAL A 1 131 ? -9.000 -6.628 10.279 1.00 95.94 131 VAL A CA 1
ATOM 1048 C C . VAL A 1 131 ? -7.515 -6.624 10.604 1.00 95.94 131 VAL A C 1
ATOM 1050 O O . VAL A 1 131 ? -7.101 -5.994 11.572 1.00 95.94 131 VAL A O 1
ATOM 1053 N N . LYS A 1 132 ? -6.717 -7.337 9.817 1.00 96.25 132 LYS A N 1
ATOM 1054 C CA . LYS A 1 132 ? -5.260 -7.331 9.926 1.00 96.25 132 LYS A CA 1
ATOM 1055 C C . LYS A 1 132 ? -4.675 -6.741 8.660 1.00 96.25 132 LYS A C 1
ATOM 1057 O O . LYS A 1 132 ? -4.813 -7.350 7.605 1.00 96.25 132 LYS A O 1
ATOM 1062 N N . TYR A 1 133 ? -4.035 -5.588 8.764 1.00 94.56 133 TYR A N 1
ATOM 1063 C CA . TYR A 1 133 ? -3.157 -5.110 7.708 1.00 94.56 133 TYR A CA 1
ATOM 1064 C C . TYR A 1 133 ? -1.828 -5.834 7.845 1.00 94.56 133 TYR A C 1
ATOM 1066 O O . TYR A 1 133 ? -1.213 -5.790 8.907 1.00 94.56 133 TYR A O 1
ATOM 1074 N N . VAL A 1 134 ? -1.425 -6.534 6.795 1.00 94.88 134 VAL A N 1
ATOM 1075 C CA . VAL A 1 134 ? -0.170 -7.274 6.749 1.00 94.88 134 VAL A CA 1
ATOM 1076 C C . VAL A 1 134 ? 0.597 -6.762 5.544 1.00 94.88 134 VAL A C 1
ATOM 1078 O O . VAL A 1 134 ? 0.110 -6.871 4.427 1.00 94.88 134 VAL A O 1
ATOM 1081 N N . GLN A 1 135 ? 1.753 -6.162 5.785 1.00 93.38 135 GLN A N 1
ATOM 1082 C CA . GLN A 1 135 ? 2.586 -5.561 4.749 1.00 93.38 135 GLN A CA 1
ATOM 1083 C C . GLN A 1 135 ? 4.002 -6.104 4.870 1.00 93.38 135 GLN A C 1
ATOM 1085 O O . GLN A 1 135 ? 4.468 -6.343 5.985 1.00 93.38 135 GLN A O 1
ATOM 1090 N N . CYS A 1 136 ? 4.694 -6.314 3.758 1.00 94.00 136 CYS A N 1
ATOM 1091 C CA . CYS A 1 136 ? 6.109 -6.675 3.783 1.00 94.00 136 CYS A CA 1
ATOM 1092 C C . CYS A 1 136 ? 7.001 -5.424 3.799 1.00 94.00 136 CYS A C 1
ATOM 1094 O O . CYS A 1 136 ? 6.725 -4.458 3.091 1.00 94.00 136 CYS A O 1
ATOM 1096 N N . SER A 1 137 ? 8.077 -5.437 4.594 1.00 94.44 137 SER A N 1
ATOM 1097 C CA . SER A 1 137 ? 9.031 -4.320 4.675 1.00 94.44 137 SER A CA 1
ATOM 1098 C C . SER A 1 137 ? 9.886 -4.122 3.424 1.00 94.44 137 SER A C 1
ATOM 1100 O O . SER A 1 137 ? 10.556 -3.100 3.333 1.00 94.44 137 SER A O 1
ATOM 1102 N N . GLU A 1 138 ? 9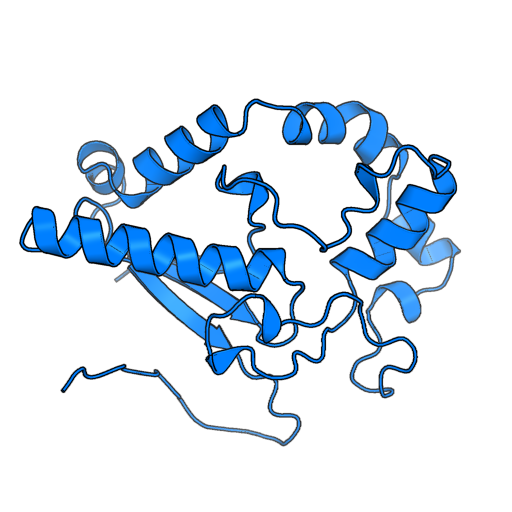.819 -5.042 2.459 1.00 94.38 138 GLU A N 1
ATOM 1103 C CA . GLU A 1 138 ? 10.466 -4.931 1.144 1.00 94.38 138 GLU A CA 1
ATOM 1104 C C . GLU A 1 138 ? 9.459 -4.724 -0.001 1.00 94.38 138 GLU A C 1
ATOM 1106 O O . GLU A 1 138 ? 9.829 -4.799 -1.174 1.00 94.38 138 GLU A O 1
ATOM 1111 N N . SER A 1 139 ? 8.178 -4.493 0.315 1.00 94.94 139 SER A N 1
ATOM 1112 C CA . SER A 1 139 ? 7.161 -4.156 -0.687 1.00 94.94 139 SER A CA 1
ATOM 1113 C C . SER A 1 139 ? 7.271 -2.698 -1.119 1.00 94.94 139 SER A C 1
ATOM 1115 O O . SER A 1 139 ? 7.738 -1.843 -0.379 1.00 94.94 139 SER A O 1
ATOM 1117 N N . LEU A 1 140 ? 6.774 -2.387 -2.317 1.00 95.62 140 LEU A N 1
ATOM 1118 C CA . LEU A 1 140 ? 6.831 -1.037 -2.878 1.00 95.62 140 LEU A CA 1
ATOM 1119 C C . LEU A 1 140 ? 6.192 0.035 -1.969 1.00 95.62 140 LEU A C 1
ATOM 1121 O O . LEU A 1 140 ? 5.281 -0.229 -1.182 1.00 95.62 140 LEU A O 1
ATOM 1125 N N . TRP A 1 141 ? 6.618 1.287 -2.141 1.00 96.12 141 TRP A N 1
ATOM 1126 C CA . TRP A 1 141 ? 6.256 2.431 -1.290 1.00 96.12 141 TRP A CA 1
ATOM 1127 C C . TRP A 1 141 ? 4.742 2.623 -1.037 1.00 96.12 141 TRP A C 1
ATOM 1129 O O . TRP A 1 141 ? 4.340 3.082 0.035 1.00 96.12 141 TRP A O 1
ATOM 1139 N N . GLU A 1 142 ? 3.864 2.276 -1.988 1.00 96.06 142 GLU A N 1
ATOM 1140 C CA . GLU A 1 142 ? 2.407 2.375 -1.796 1.00 96.06 142 GLU A CA 1
ATOM 1141 C C . GLU A 1 142 ? 1.901 1.478 -0.664 1.00 96.06 142 GLU A C 1
ATOM 1143 O O . GLU A 1 142 ? 0.936 1.838 0.006 1.00 96.06 142 GLU A O 1
ATOM 1148 N N . MET A 1 143 ? 2.541 0.329 -0.458 1.00 96.25 143 MET A N 1
ATOM 1149 C CA . MET A 1 143 ? 2.161 -0.686 0.524 1.00 96.25 143 MET A CA 1
ATOM 1150 C C . MET A 1 143 ? 2.485 -0.225 1.944 1.00 96.25 143 MET A C 1
ATOM 1152 O O . MET A 1 143 ? 1.643 -0.269 2.844 1.00 96.25 143 MET A O 1
ATOM 1156 N N . LEU A 1 144 ? 3.686 0.319 2.128 1.00 96.38 144 LEU A N 1
ATOM 1157 C CA . LEU A 1 144 ? 4.121 0.844 3.418 1.00 96.38 144 LEU A CA 1
ATOM 1158 C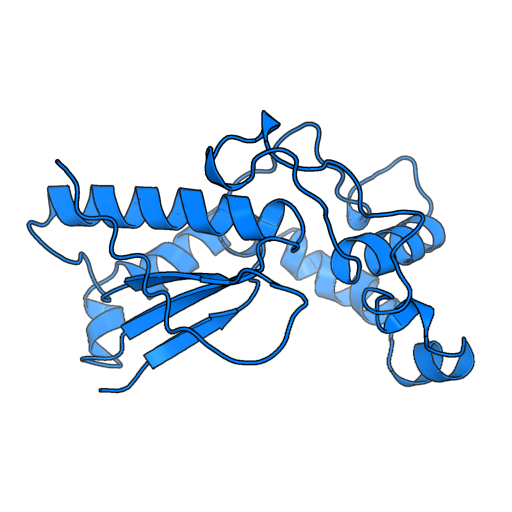 C . LEU A 1 144 ? 3.385 2.124 3.786 1.00 96.38 144 LEU A C 1
ATOM 1160 O O . LEU A 1 144 ? 2.832 2.243 4.877 1.00 96.38 144 LEU A O 1
ATOM 1164 N N . THR A 1 145 ? 3.282 3.065 2.849 1.00 96.88 145 THR A N 1
ATOM 1165 C CA . THR A 1 145 ? 2.629 4.343 3.145 1.00 96.88 145 THR A CA 1
ATOM 1166 C C . THR A 1 145 ? 1.130 4.189 3.400 1.00 96.88 145 THR A C 1
ATOM 1168 O O . THR A 1 145 ? 0.572 4.970 4.168 1.00 96.88 145 THR A O 1
ATOM 1171 N N . VAL A 1 146 ? 0.448 3.197 2.806 1.00 96.88 146 VAL A N 1
ATOM 1172 C CA . VAL A 1 146 ? -0.961 2.933 3.145 1.00 96.88 146 VAL A CA 1
ATOM 1173 C C . VAL A 1 146 ? -1.117 2.386 4.560 1.00 96.88 146 VAL A C 1
ATOM 1175 O O . VAL A 1 146 ? -2.102 2.719 5.223 1.00 96.88 146 VAL A O 1
ATOM 1178 N N . LEU A 1 147 ? -0.160 1.575 5.030 1.00 96.69 147 LEU A N 1
ATOM 1179 C CA . LEU A 1 147 ? -0.153 1.028 6.384 1.00 96.69 147 LEU A CA 1
ATOM 1180 C C . LEU A 1 147 ? -0.108 2.172 7.387 1.00 96.69 147 LEU A C 1
ATOM 1182 O O . LEU A 1 147 ? -1.002 2.283 8.220 1.00 96.69 147 LEU A O 1
ATOM 1186 N N . TRP A 1 148 ? 0.885 3.049 7.233 1.00 96.75 148 TRP A N 1
ATOM 1187 C CA . TRP A 1 148 ? 1.150 4.153 8.151 1.00 96.75 148 TRP A CA 1
ATOM 1188 C C . TRP A 1 148 ? -0.016 5.138 8.218 1.00 96.75 148 TRP A C 1
ATOM 1190 O O . TRP A 1 148 ? -0.442 5.538 9.299 1.00 96.75 148 TRP A O 1
ATOM 1200 N N . GLU A 1 149 ? -0.584 5.509 7.069 1.00 97.25 149 GLU A N 1
ATOM 1201 C CA . GLU A 1 149 ? -1.718 6.440 7.038 1.00 97.25 149 GLU A CA 1
ATOM 1202 C C . GLU A 1 149 ? -2.986 5.814 7.614 1.00 97.25 149 GLU A C 1
ATOM 1204 O O . GLU A 1 149 ? -3.734 6.473 8.335 1.00 97.25 149 GLU A O 1
ATOM 1209 N N . THR A 1 150 ? -3.246 4.538 7.317 1.00 96.94 150 THR A N 1
ATOM 1210 C CA . THR A 1 150 ? -4.427 3.847 7.852 1.00 96.94 150 THR A CA 1
ATOM 1211 C C . THR A 1 150 ? -4.301 3.633 9.357 1.00 96.94 150 THR A C 1
ATOM 1213 O O . THR A 1 150 ? -5.289 3.788 10.075 1.00 96.94 150 THR A O 1
ATOM 1216 N N . GLU A 1 151 ? -3.097 3.329 9.846 1.00 96.94 151 GLU A N 1
ATOM 1217 C CA . GLU A 1 151 ? -2.786 3.242 11.273 1.00 96.94 151 GLU A CA 1
ATOM 1218 C C . GLU A 1 151 ? -3.055 4.573 11.966 1.00 96.94 151 GLU A C 1
ATOM 1220 O O . GLU A 1 151 ? -3.857 4.622 12.900 1.00 96.94 151 GLU A O 1
ATOM 1225 N N . LYS A 1 152 ? -2.506 5.671 11.439 1.00 97.12 152 LYS A N 1
ATOM 1226 C CA . LYS A 1 152 ? -2.753 7.018 11.961 1.00 97.12 152 LYS A CA 1
ATOM 1227 C C . LYS A 1 152 ? -4.245 7.364 11.999 1.00 97.12 152 LYS A C 1
ATOM 1229 O O . LYS A 1 152 ? -4.745 7.801 13.033 1.00 97.12 152 LYS A O 1
ATOM 1234 N N . LEU A 1 153 ? -4.976 7.116 10.907 1.00 97.00 153 LEU A N 1
ATOM 1235 C CA . LEU A 1 153 ? -6.426 7.343 10.854 1.00 97.00 153 LEU A CA 1
ATOM 1236 C C . LEU A 1 153 ? -7.181 6.523 11.907 1.00 97.00 153 LEU A C 1
ATOM 1238 O O . LEU A 1 153 ? -8.106 7.032 12.541 1.00 97.00 153 LEU A O 1
ATOM 1242 N N . TYR A 1 154 ? -6.809 5.256 12.091 1.00 97.56 154 TYR A N 1
ATOM 1243 C CA . TYR A 1 154 ? -7.446 4.386 13.073 1.00 97.56 154 TYR A CA 1
ATOM 1244 C C . TYR A 1 154 ? -7.163 4.842 14.505 1.00 97.56 154 TYR A C 1
ATOM 1246 O O . TYR A 1 154 ? -8.076 4.856 15.331 1.00 97.56 154 TYR A O 1
ATOM 1254 N N . GLU A 1 155 ? -5.929 5.243 14.805 1.00 97.50 155 GLU A N 1
ATOM 1255 C CA . GLU A 1 155 ? -5.562 5.770 16.115 1.00 97.50 155 GLU A CA 1
ATOM 1256 C C . GLU A 1 155 ? -6.323 7.048 16.461 1.00 97.50 155 GLU A C 1
ATOM 1258 O O . GLU A 1 155 ? -6.831 7.172 17.578 1.00 97.50 155 GLU A O 1
ATOM 1263 N N . ASP A 1 156 ? -6.411 7.990 15.525 1.00 97.50 156 ASP A N 1
ATOM 1264 C CA . ASP A 1 156 ? -7.122 9.249 15.736 1.00 97.50 156 ASP A CA 1
ATOM 1265 C C . ASP A 1 156 ? -8.616 8.994 15.958 1.00 97.50 156 ASP A C 1
ATOM 1267 O O . ASP A 1 156 ? -9.181 9.450 16.955 1.00 97.50 156 ASP A O 1
ATOM 1271 N N . ALA A 1 157 ? -9.225 8.129 15.145 1.00 96.38 157 ALA A N 1
ATOM 1272 C CA . ALA A 1 157 ? -10.612 7.726 15.339 1.00 96.38 157 ALA A CA 1
ATOM 1273 C C . ALA A 1 157 ? -10.832 6.991 16.676 1.00 96.38 157 ALA A C 1
ATOM 1275 O O . ALA A 1 157 ? -11.877 7.164 17.309 1.00 96.38 157 ALA A O 1
ATOM 1276 N N . CYS A 1 158 ? -9.861 6.200 17.149 1.00 96.31 158 CYS A N 1
ATOM 1277 C CA . CYS A 1 158 ? -9.942 5.560 18.463 1.00 96.31 158 CYS A CA 1
ATOM 1278 C C . CYS A 1 158 ? -9.929 6.579 19.607 1.00 96.31 158 CYS A C 1
ATOM 1280 O O . CYS A 1 158 ? -10.714 6.441 20.549 1.00 96.31 158 CYS A O 1
ATOM 1282 N N . LYS A 1 159 ? -9.062 7.599 19.533 1.00 96.81 159 LYS A N 1
ATOM 1283 C CA . LYS A 1 159 ? -8.994 8.678 20.533 1.00 96.81 159 LYS A CA 1
ATOM 1284 C C . LYS A 1 159 ? -10.316 9.441 20.599 1.00 96.81 159 LYS A C 1
ATOM 1286 O O . LYS A 1 159 ? -10.821 9.677 21.691 1.00 96.81 159 LYS A O 1
ATOM 1291 N N . GLU A 1 160 ? -10.893 9.770 19.446 1.00 95.50 160 GLU A N 1
ATOM 1292 C CA . GLU A 1 160 ? -12.162 10.500 19.350 1.00 95.50 160 GLU A CA 1
ATOM 1293 C C . GLU A 1 160 ? -13.355 9.707 19.906 1.00 95.50 160 GLU A C 1
ATOM 1295 O O . GLU A 1 160 ? -14.250 10.284 20.521 1.00 95.50 160 GLU A O 1
ATOM 1300 N N . ASN A 1 161 ? -13.372 8.383 19.723 1.00 93.25 161 ASN A N 1
ATOM 1301 C CA . ASN A 1 161 ? -14.497 7.526 20.114 1.00 93.25 161 ASN A CA 1
ATOM 1302 C C . ASN A 1 161 ? -14.339 6.855 21.491 1.00 93.25 161 ASN A C 1
ATOM 1304 O O . ASN A 1 161 ? -15.263 6.174 21.940 1.00 93.25 161 ASN A O 1
ATOM 1308 N N . GLY A 1 162 ? -13.185 6.997 22.154 1.00 94.06 162 GLY A N 1
ATOM 1309 C CA . GLY A 1 162 ? -12.866 6.254 23.381 1.00 94.06 162 GLY A CA 1
ATOM 1310 C C . GLY A 1 162 ? -12.678 4.746 23.154 1.00 94.06 162 GLY A C 1
ATOM 1311 O O . GLY A 1 162 ? -12.892 3.949 24.067 1.00 94.06 162 GLY A O 1
ATOM 1312 N N . GLY A 1 163 ? -12.322 4.341 21.933 1.00 93.00 163 GLY A N 1
ATOM 1313 C CA . GLY A 1 163 ? -12.195 2.947 21.501 1.00 93.00 163 GLY A CA 1
ATOM 1314 C C . GLY A 1 163 ? -12.398 2.785 19.988 1.00 93.00 163 GLY A C 1
ATOM 1315 O O . GLY A 1 163 ? -12.624 3.778 19.300 1.00 93.00 163 GLY A O 1
ATOM 1316 N N . PRO A 1 164 ? -12.335 1.552 19.446 1.00 93.38 164 PRO A N 1
ATOM 1317 C CA . PRO A 1 164 ? -12.446 1.317 18.007 1.00 93.38 164 PRO A CA 1
ATOM 1318 C C . PRO A 1 164 ? -13.725 1.932 17.407 1.00 93.38 164 PRO A C 1
ATOM 1320 O O . PRO A 1 164 ? -14.822 1.633 17.891 1.00 93.38 164 PRO A O 1
ATOM 1323 N N . PRO A 1 165 ? -13.622 2.761 16.348 1.00 90.06 165 PRO A N 1
ATOM 1324 C CA . PRO A 1 165 ? -14.775 3.451 15.760 1.00 90.06 165 PRO A CA 1
ATOM 1325 C C . PRO A 1 165 ? -15.753 2.484 15.077 1.00 90.06 165 PRO A C 1
ATOM 1327 O O . PRO A 1 165 ? -16.948 2.756 15.033 1.00 90.06 165 PRO A O 1
ATOM 1330 N N . GLY A 1 166 ? -15.255 1.334 14.613 1.00 94.69 166 GLY A N 1
ATOM 1331 C CA . GLY A 1 166 ? -16.022 0.257 13.995 1.00 94.69 166 GLY A CA 1
ATOM 1332 C C . GLY A 1 166 ? -15.349 -1.088 14.253 1.00 94.69 166 GLY A C 1
ATOM 1333 O O . GLY A 1 166 ? -15.537 -1.699 15.306 1.00 94.69 166 GLY A O 1
ATOM 1334 N N . ARG A 1 167 ? -14.544 -1.562 13.300 1.00 95.06 167 ARG A N 1
ATOM 1335 C CA . ARG A 1 167 ? -13.768 -2.798 13.457 1.00 95.06 167 ARG A CA 1
ATOM 1336 C C . ARG A 1 167 ? -12.529 -2.560 14.313 1.00 95.06 167 ARG A C 1
ATOM 1338 O O . ARG A 1 167 ? -11.941 -1.485 14.288 1.00 95.06 167 ARG A O 1
ATOM 1345 N N . THR A 1 168 ? -12.095 -3.596 15.026 1.00 96.50 168 THR A N 1
ATOM 1346 C CA . THR A 1 168 ? -10.737 -3.629 15.576 1.00 96.50 168 THR A CA 1
ATOM 1347 C C . THR A 1 168 ? -9.754 -3.934 14.452 1.00 96.50 168 THR A C 1
ATOM 1349 O O . THR A 1 168 ? -9.936 -4.923 13.734 1.00 96.50 168 THR A O 1
ATOM 1352 N N . ILE A 1 169 ? -8.719 -3.108 14.329 1.00 96.69 169 ILE A N 1
ATOM 1353 C CA . ILE A 1 169 ? -7.678 -3.238 13.309 1.00 96.69 169 ILE A CA 1
ATOM 1354 C C . ILE A 1 169 ? -6.339 -3.527 13.991 1.00 96.69 169 ILE A C 1
ATOM 1356 O O . ILE A 1 169 ? -6.037 -2.957 15.039 1.00 96.69 169 ILE A O 1
ATOM 1360 N N . GLU A 1 170 ? -5.566 -4.442 13.416 1.00 96.44 170 GLU A N 1
ATOM 1361 C CA . GLU A 1 170 ? -4.186 -4.741 13.799 1.00 96.44 170 GLU A CA 1
ATOM 1362 C C . GLU A 1 170 ? -3.272 -4.478 12.593 1.00 96.44 170 GLU A C 1
ATOM 1364 O O . GLU A 1 170 ? -3.608 -4.877 11.475 1.00 96.44 170 GLU A O 1
ATOM 1369 N N . PHE A 1 171 ? -2.123 -3.847 12.820 1.00 95.69 171 PHE A N 1
ATOM 1370 C CA . PHE A 1 171 ? -1.139 -3.516 11.789 1.00 95.69 171 PHE A CA 1
ATOM 1371 C C . PHE A 1 171 ? 0.108 -4.379 11.990 1.00 95.69 171 PHE A C 1
ATOM 1373 O O . PHE A 1 171 ? 0.601 -4.511 13.109 1.00 95.69 171 PHE A O 1
ATOM 1380 N N . HIS A 1 172 ? 0.574 -5.022 10.920 1.00 94.31 172 HIS A N 1
ATOM 1381 C CA . HIS A 1 172 ? 1.695 -5.958 10.940 1.00 94.31 172 HIS A CA 1
ATOM 1382 C C . HIS A 1 172 ? 2.636 -5.635 9.784 1.00 94.31 172 HIS A C 1
ATOM 1384 O O . HIS A 1 172 ? 2.242 -5.733 8.622 1.00 94.31 172 HIS A O 1
ATOM 1390 N N . LEU A 1 173 ? 3.880 -5.298 10.115 1.00 92.50 173 LEU A N 1
ATOM 1391 C CA . LEU A 1 173 ? 4.977 -5.212 9.160 1.00 92.50 173 LEU A CA 1
ATOM 1392 C C . LEU A 1 173 ? 5.804 -6.500 9.258 1.00 92.50 173 LEU A C 1
ATOM 1394 O O . LEU A 1 173 ? 6.211 -6.898 10.349 1.00 92.50 173 LEU A O 1
ATOM 1398 N N . MET A 1 174 ? 5.988 -7.187 8.136 1.00 91.00 174 MET A N 1
ATOM 1399 C CA . MET A 1 174 ? 6.735 -8.436 8.053 1.00 91.00 174 MET A CA 1
ATOM 1400 C C . MET A 1 174 ? 8.139 -8.171 7.532 1.00 91.00 174 MET A C 1
ATOM 1402 O O . MET A 1 174 ? 8.304 -7.803 6.369 1.00 91.00 174 MET A O 1
ATOM 1406 N N . ASP A 1 175 ? 9.129 -8.457 8.371 1.00 84.12 175 ASP A N 1
ATOM 1407 C CA . ASP A 1 175 ? 10.524 -8.461 7.956 1.00 84.12 175 ASP A CA 1
ATOM 1408 C C . ASP A 1 175 ? 10.892 -9.780 7.286 1.00 84.12 175 ASP A C 1
ATOM 1410 O O . ASP A 1 175 ? 10.730 -10.863 7.861 1.00 84.12 175 ASP A O 1
ATOM 1414 N N . ILE A 1 176 ? 11.440 -9.690 6.073 1.00 69.12 176 ILE A N 1
ATOM 1415 C CA . ILE A 1 176 ? 12.072 -10.826 5.400 1.00 69.12 176 ILE A CA 1
ATOM 1416 C C . ILE A 1 176 ? 13.482 -10.975 5.984 1.00 69.12 176 ILE A C 1
ATOM 1418 O O . ILE A 1 176 ? 14.494 -10.652 5.368 1.00 69.12 176 ILE A O 1
ATOM 1422 N N . ALA A 1 177 ? 13.571 -11.462 7.222 1.00 55.47 177 ALA A N 1
ATOM 1423 C CA . ALA A 1 177 ? 14.843 -11.930 7.751 1.00 55.47 177 ALA A CA 1
ATOM 1424 C C . ALA A 1 177 ? 15.225 -13.218 7.004 1.00 55.47 177 ALA A C 1
ATOM 1426 O O . ALA A 1 177 ? 14.729 -14.306 7.305 1.00 55.47 177 ALA A O 1
ATOM 1427 N N . LEU A 1 178 ? 16.111 -13.095 6.015 1.00 46.41 178 LEU A N 1
ATOM 1428 C CA . LEU A 1 178 ? 16.774 -14.215 5.352 1.00 46.41 178 LEU A CA 1
ATOM 1429 C C . LEU A 1 178 ? 17.743 -14.900 6.326 1.00 46.41 178 LEU A C 1
ATOM 1431 O O . LEU A 1 178 ? 18.949 -14.739 6.226 1.00 46.41 178 LEU A O 1
ATOM 1435 N N . THR A 1 179 ? 17.236 -15.626 7.320 1.00 38.41 179 THR A N 1
ATOM 1436 C CA . THR A 1 179 ? 17.910 -16.766 7.970 1.00 38.41 179 THR A CA 1
ATOM 1437 C C . THR A 1 179 ? 16.904 -17.520 8.847 1.00 38.41 179 THR A C 1
ATOM 1439 O O . THR A 1 179 ? 16.053 -16.937 9.508 1.00 38.41 179 THR A O 1
ATOM 1442 N N . GLY A 1 180 ? 16.957 -18.852 8.778 1.00 35.31 180 GLY A N 1
ATOM 1443 C CA . GLY A 1 180 ? 15.893 -19.776 9.174 1.00 35.31 180 GLY A CA 1
ATOM 1444 C C . GLY A 1 180 ? 15.257 -19.592 10.559 1.00 35.31 180 GLY A C 1
ATOM 1445 O O . GLY A 1 180 ? 15.931 -19.398 11.558 1.00 35.31 180 GLY A O 1
ATOM 1446 N N . ILE A 1 181 ? 13.937 -19.801 10.585 1.00 37.75 181 ILE A N 1
ATOM 1447 C CA . ILE A 1 181 ? 13.100 -20.189 11.731 1.00 37.75 181 ILE A CA 1
ATOM 1448 C C . ILE A 1 181 ? 13.227 -19.319 13.004 1.00 37.75 181 ILE A C 1
ATOM 1450 O O . ILE A 1 181 ? 14.115 -19.482 13.834 1.00 37.75 181 ILE A O 1
ATOM 1454 N N . SER A 1 182 ? 12.123 -18.595 13.244 1.00 32.97 182 SER A N 1
ATOM 1455 C CA . SER A 1 182 ? 11.578 -18.108 14.524 1.00 32.97 182 SER A CA 1
ATOM 1456 C C . SER A 1 182 ? 12.076 -16.755 15.055 1.00 32.97 182 SER A C 1
ATOM 1458 O O . SER A 1 182 ? 13.120 -16.674 15.691 1.00 32.97 182 SER A O 1
ATOM 1460 N N . ARG A 1 183 ? 11.154 -15.783 15.129 1.00 34.91 183 ARG A N 1
ATOM 1461 C CA . ARG A 1 183 ? 10.319 -15.567 16.332 1.00 34.91 183 ARG A CA 1
ATOM 1462 C C . ARG A 1 183 ? 9.065 -14.756 16.012 1.00 34.91 183 ARG A C 1
ATOM 1464 O O . ARG A 1 183 ? 9.086 -13.847 15.197 1.00 34.91 183 ARG A O 1
ATOM 1471 N N . LYS A 1 184 ? 7.981 -15.083 16.724 1.00 37.69 184 LYS A N 1
ATOM 1472 C CA . LYS A 1 184 ? 6.816 -14.217 16.934 1.00 37.69 184 LYS A CA 1
ATOM 1473 C C . LYS A 1 184 ? 7.300 -12.838 17.399 1.00 37.69 184 LYS A C 1
ATOM 1475 O O . LYS A 1 184 ? 7.588 -12.666 18.580 1.00 37.69 184 LYS A O 1
ATOM 1480 N N . GLY A 1 185 ? 7.390 -11.891 16.479 1.00 33.59 185 GLY A N 1
ATOM 1481 C CA . GLY A 1 185 ? 7.493 -10.472 16.773 1.00 33.59 185 GLY A CA 1
ATOM 1482 C C . GLY A 1 185 ? 6.129 -9.845 16.559 1.00 33.59 185 GLY A C 1
ATOM 1483 O O . GLY A 1 185 ? 5.887 -9.234 15.531 1.00 33.59 185 GLY A O 1
ATOM 1484 N N . SER A 1 186 ? 5.211 -10.020 17.510 1.00 35.72 186 SER A N 1
ATOM 1485 C CA . SER A 1 186 ? 4.160 -9.019 17.657 1.00 35.72 186 SER A CA 1
ATOM 1486 C C . SER A 1 186 ? 4.878 -7.774 18.169 1.00 35.72 186 SER A C 1
ATOM 1488 O O . SER A 1 186 ? 5.243 -7.733 19.346 1.00 35.72 186 SER A O 1
ATOM 1490 N N . LEU A 1 187 ? 5.156 -6.804 17.299 1.00 37.50 187 LEU A N 1
ATOM 1491 C CA . LEU A 1 187 ? 5.584 -5.473 17.723 1.00 37.50 187 LEU A CA 1
ATOM 1492 C C . LEU A 1 187 ? 4.391 -4.814 18.425 1.00 37.50 187 LEU A C 1
ATOM 1494 O O . LEU A 1 187 ? 3.612 -4.071 17.842 1.00 37.50 187 LEU A O 1
ATOM 1498 N N . ASN A 1 188 ? 4.208 -5.149 19.703 1.00 34.22 188 ASN A N 1
ATOM 1499 C CA . ASN A 1 188 ? 3.410 -4.340 20.606 1.00 34.22 188 ASN A CA 1
ATOM 1500 C C . ASN A 1 188 ? 4.222 -3.070 20.864 1.00 34.22 188 ASN A C 1
ATOM 1502 O O . ASN A 1 188 ? 5.081 -3.054 21.747 1.00 34.22 188 ASN A O 1
ATOM 1506 N N . TYR A 1 189 ? 3.958 -2.018 20.094 1.00 38.97 189 TYR A N 1
ATOM 1507 C CA . TYR A 1 189 ? 4.389 -0.674 20.451 1.00 38.97 189 TYR A CA 1
ATOM 1508 C C . TYR A 1 189 ? 3.642 -0.254 21.725 1.00 38.97 189 TYR A C 1
ATOM 1510 O O . TYR A 1 189 ? 2.528 0.266 21.688 1.00 38.97 189 TYR A O 1
ATOM 1518 N N . LEU A 1 190 ? 4.240 -0.535 22.883 1.00 34.53 190 LEU A N 1
ATOM 1519 C CA . LEU A 1 190 ? 3.862 0.100 24.139 1.00 34.53 190 LEU A CA 1
ATOM 1520 C C . LEU A 1 190 ? 4.474 1.501 24.144 1.00 34.53 190 LEU A C 1
ATOM 1522 O O . LEU A 1 190 ? 5.693 1.661 24.188 1.00 34.53 190 LEU A O 1
ATOM 1526 N N . ARG A 1 191 ? 3.598 2.504 24.058 1.00 37.16 191 ARG A N 1
ATOM 1527 C CA . ARG A 1 191 ? 3.917 3.919 24.261 1.00 37.16 191 ARG A CA 1
ATOM 1528 C C . ARG A 1 191 ? 4.360 4.140 25.713 1.00 37.16 191 ARG A C 1
ATOM 1530 O O . ARG A 1 191 ? 3.655 3.703 26.623 1.00 37.16 191 ARG A O 1
ATOM 1537 N N . ASN A 1 192 ? 5.496 4.817 25.892 1.00 33.84 192 ASN A N 1
ATOM 1538 C CA . ASN A 1 192 ? 5.791 5.591 27.103 1.00 33.84 192 ASN A CA 1
ATOM 1539 C C . ASN A 1 192 ? 5.036 6.921 27.051 1.00 33.84 192 ASN A C 1
ATOM 1541 O O . ASN A 1 192 ? 4.889 7.453 25.926 1.00 33.84 192 ASN A O 1
#

Sequence (192 aa):
MAAASLADGPRWASGFPHIEPFPRPLNDPSLTQEQRWVLFELWISDYYEHPDSASHLIEGLALLWLDDSPVDKLPTFRRMMPEEIASVSSPSVLWNYEILVRNAAPSMFADHMRRALFDKANAAIWPGVKVKYVQCSESLWEMLTVLWETEKLYEDACKENGGPPGRTIEFHLMDIALTGISRKGSLNYLRN